Protein AF-G9L081-F1 (afdb_monomer)

Secondary structure (DSSP, 8-state):
-HHHHHHHHHHHHHHHHHH--S------HHHHHHHHHHHHHHHHHHHHHHHHHHS-----------------------------------HHHHHHHHHHHTTS------HHHHHHHHHHHHHHHHHHHHTTS-TT-HHHHHHHHHHHHHHHHHHHHHHHHHHHHHHHHHHHHHHHHHHHHHHHHTTSSS--HHHHHHHHHHHHHHHHHHH--HHHHHHHHHHH-TT-HHHHHHHHHHHHHHT--S-----PPPPPP--

Foldseek 3Di:
DLVVLLVVLVVVVVVVVVPDPPDDPDDDPVNVVSVVSNVVSVVVVVVVVVVVVVPPDDDDDDDDDDDDDDDDDDDDDDDPDDDDDDPDDPPVVVVVVVVVVVVPDPPPDQLQVVLVVVLVVLVVVLVVVVVVDDPVPVVVNVVSVVVSVVSSVVSNVVRVVVNVVVVVVLVVLLVVLLVVLCVVQVPDPDCDPVSVVVSVVSSVVVSVCVVDCVVVVLVVVCVVPVPDPVSVVVVVVVVVVVVDDDDDPDDDDDDDDDD

Solvent-accessible surface area (backbone atoms only — not comparable to full-atom values): 16042 Å² total; per-residue (Å²): 106,48,69,56,53,41,51,52,52,52,50,54,54,50,54,53,58,75,70,55,77,91,85,70,99,62,82,52,75,63,58,59,52,49,52,53,49,39,51,53,30,48,55,51,47,51,54,51,50,57,54,60,69,67,71,78,80,81,85,89,90,91,84,84,87,90,88,87,89,84,86,82,92,78,92,74,81,89,80,79,88,77,97,69,84,79,91,70,78,58,71,75,55,55,52,50,50,54,54,56,63,69,65,74,62,91,66,83,65,53,53,54,55,50,34,50,54,51,39,51,52,49,50,53,54,46,51,62,49,56,76,72,53,62,87,85,47,53,70,59,54,53,52,52,52,54,52,49,53,52,52,45,49,51,40,47,54,54,17,48,54,51,44,52,53,50,48,52,53,52,51,56,48,50,51,52,40,42,50,55,31,44,70,72,67,65,84,56,98,69,84,49,71,68,58,51,51,51,34,54,52,51,24,49,49,56,52,48,60,71,79,36,61,63,65,58,55,50,54,53,51,41,72,76,45,80,82,47,64,68,59,52,53,52,50,52,51,51,53,56,59,68,70,53,73,80,76,80,81,80,81,79,77,83,82,81,85,79,136

Nearest PDB structures (foldseek):
  3q7l-assembly1_B  TM=2.566E-01  e=6.641E+00  Homo sapiens

Radius of gyration: 32.95 Å; Cα contacts (8 Å, |Δi|>4): 65; chains: 1; bounding box: 64×63×93 Å

InterPro domains:
  IPR045046 Vacuolar protein sorting-associated protein 9-like [PTHR23101] (70-225)

Sequence (259 aa):
EYLRSIHYISQVLLEEAETTPEGGDTLAPDTSKMLKLAEQCLERAQSTAAQLGKTHLKPAVPVAAPGTSSTSRHRRVYSDEGGKLSPFLPPEIFQKLQVVESQGSKKELTPLEEASLQNQKLKAAYEARMARLDPSQAVQKTSLTLSLQRQMLENLVIAKAREETLHRKMEERRLRLQEAANRRFCSQVALTPEEREQRALYAAILEYEQDHDWPKHWKARLKKSPGDLSLVTSLVSHLLHLAAPEEAPVCGVPDAVPP

pLDDT: mean 75.53, std 21.31, range [30.78, 98.12]

Structure (mmCIF, N/CA/C/O backbone):
data_AF-G9L081-F1
#
_entry.id   AF-G9L081-F1
#
loop_
_atom_site.group_PDB
_atom_site.id
_atom_site.type_symbol
_atom_site.label_atom_id
_atom_site.label_alt_id
_atom_site.label_comp_id
_atom_site.label_asym_id
_atom_site.label_entity_id
_atom_site.label_seq_id
_atom_site.pdbx_PDB_ins_code
_atom_site.Cartn_x
_atom_site.Cartn_y
_atom_site.Cartn_z
_atom_site.occupancy
_atom_site.B_iso_or_equiv
_atom_site.auth_seq_id
_atom_site.auth_comp_id
_atom_site.auth_asym_id
_atom_site.auth_atom_id
_atom_site.pdbx_PDB_model_num
ATOM 1 N N . GLU A 1 1 ? -19.900 -27.326 4.594 1.00 81.75 1 GLU A N 1
ATOM 2 C CA . GLU A 1 1 ? -20.233 -26.970 5.992 1.00 81.75 1 GLU A CA 1
ATOM 3 C C . GLU A 1 1 ? -20.749 -28.147 6.824 1.00 81.75 1 GLU A C 1
ATOM 5 O O . GLU A 1 1 ? -19.942 -28.678 7.569 1.00 81.75 1 GLU A O 1
ATOM 10 N N . TYR A 1 2 ? -21.980 -28.663 6.668 1.00 88.69 2 TYR A N 1
ATOM 11 C CA . TYR A 1 2 ? -22.499 -29.732 7.561 1.00 88.69 2 TYR A CA 1
ATOM 12 C C . TYR A 1 2 ? -21.638 -31.008 7.639 1.00 88.69 2 TYR A C 1
ATOM 14 O O . TYR A 1 2 ? -21.426 -31.541 8.724 1.00 88.69 2 TYR A O 1
ATOM 22 N N . LEU A 1 3 ? -21.076 -31.467 6.514 1.00 89.06 3 LEU A N 1
ATOM 23 C CA . LEU A 1 3 ? -20.165 -32.622 6.499 1.00 89.06 3 LEU A CA 1
ATOM 24 C C . LEU A 1 3 ? -18.827 -32.343 7.208 1.00 89.06 3 LEU A C 1
ATOM 26 O O . LEU A 1 3 ? -18.253 -33.250 7.800 1.00 89.06 3 LEU A O 1
ATOM 30 N N . ARG A 1 4 ? -18.350 -31.089 7.194 1.00 89.62 4 ARG A N 1
ATOM 31 C CA . ARG A 1 4 ? -17.144 -30.683 7.937 1.00 89.62 4 ARG A CA 1
ATOM 32 C C . ARG A 1 4 ? -17.409 -30.687 9.442 1.00 89.62 4 ARG A C 1
ATOM 34 O O . ARG A 1 4 ? -16.564 -31.151 10.195 1.00 89.62 4 ARG A O 1
ATOM 41 N N . SER A 1 5 ? -18.594 -30.242 9.868 1.00 88.38 5 SER A N 1
ATOM 42 C CA . SER A 1 5 ? -19.020 -30.325 11.271 1.00 88.38 5 SER A CA 1
ATOM 43 C C . SER A 1 5 ? -19.107 -31.775 11.754 1.00 88.38 5 SER A C 1
ATOM 45 O O . SER A 1 5 ? -18.616 -32.076 12.835 1.00 88.38 5 SER A O 1
ATOM 47 N N . ILE A 1 6 ? -19.649 -32.689 10.939 1.00 90.81 6 ILE A N 1
ATOM 48 C CA . ILE A 1 6 ? -19.688 -34.128 11.256 1.00 90.81 6 ILE A CA 1
ATOM 49 C C . ILE A 1 6 ? -18.272 -34.710 11.382 1.00 90.81 6 ILE A C 1
ATOM 51 O O . ILE A 1 6 ? -18.002 -35.447 12.327 1.00 90.81 6 ILE A O 1
ATOM 55 N N . HIS A 1 7 ? -17.361 -34.358 10.470 1.00 90.69 7 HIS A N 1
ATOM 56 C CA . HIS A 1 7 ? -15.961 -34.791 10.531 1.00 90.69 7 HIS A CA 1
ATOM 57 C C . HIS A 1 7 ? -15.269 -34.322 11.819 1.00 90.69 7 HIS A C 1
ATOM 59 O O . HIS A 1 7 ? -14.656 -35.126 12.511 1.00 90.69 7 HIS A O 1
ATOM 65 N N . TYR A 1 8 ? -15.425 -33.043 12.175 1.00 91.44 8 TYR A N 1
ATOM 66 C CA . TYR A 1 8 ? -14.868 -32.485 13.408 1.00 91.44 8 TYR A CA 1
ATOM 67 C C . TYR A 1 8 ? -15.412 -33.186 14.661 1.00 91.44 8 TYR A C 1
ATOM 69 O O . TYR A 1 8 ? -14.639 -33.611 15.510 1.00 91.44 8 TYR A O 1
ATOM 77 N N . ILE A 1 9 ? -16.732 -33.375 14.751 1.00 89.75 9 ILE A N 1
ATOM 78 C CA . ILE A 1 9 ? -17.358 -34.079 15.881 1.00 89.75 9 ILE A CA 1
ATOM 79 C C . ILE A 1 9 ? -16.835 -35.511 15.989 1.00 89.75 9 ILE A C 1
ATOM 81 O O . ILE A 1 9 ? -16.541 -35.971 17.085 1.00 89.75 9 ILE A O 1
ATOM 85 N N . SER A 1 10 ? -16.689 -36.203 14.857 1.00 89.31 10 SER A N 1
ATOM 86 C CA . SER A 1 10 ? -16.172 -37.575 14.832 1.00 89.31 10 SER A CA 1
ATOM 87 C C . SER A 1 10 ? -14.737 -37.642 15.354 1.00 89.31 10 SER A C 1
ATOM 89 O O . SER A 1 10 ? -14.412 -38.550 16.109 1.00 89.31 10 SER A O 1
ATOM 91 N N . GLN A 1 11 ? -13.899 -36.668 14.993 1.00 89.50 11 GLN A N 1
ATOM 92 C CA . GLN A 1 11 ? -12.521 -36.584 15.465 1.00 89.50 11 GLN A CA 1
ATOM 93 C C . GLN A 1 11 ? -12.451 -36.344 16.979 1.00 89.50 11 GLN A C 1
ATOM 95 O O . GLN A 1 11 ? -11.750 -37.070 17.673 1.00 89.50 11 GLN A O 1
ATOM 100 N N . VAL A 1 12 ? -13.235 -35.398 17.502 1.00 87.56 12 VAL A N 1
ATOM 101 C CA . VAL A 1 12 ? -13.269 -35.111 18.946 1.00 87.56 12 VAL A CA 1
ATOM 102 C C . VAL A 1 12 ? -13.770 -36.323 19.744 1.00 87.56 12 VAL A C 1
ATOM 104 O O . VAL A 1 12 ? -13.203 -36.646 20.780 1.00 87.56 12 VAL A O 1
ATOM 107 N N . LEU A 1 13 ? -14.779 -37.049 19.246 1.00 85.19 13 LEU A N 1
ATOM 108 C CA . LEU A 1 13 ? -15.268 -38.270 19.906 1.00 85.19 13 LEU A CA 1
ATOM 109 C C . LEU A 1 13 ? -14.246 -39.417 19.881 1.00 85.19 13 LEU A C 1
ATOM 111 O O . LEU A 1 13 ? -14.216 -40.222 20.809 1.00 85.19 13 LEU A O 1
ATOM 115 N N . LEU A 1 14 ? -13.425 -39.514 18.831 1.00 83.81 14 LEU A N 1
ATOM 116 C CA . LEU A 1 14 ? -12.337 -40.495 18.756 1.00 83.81 14 LEU A CA 1
ATOM 117 C C . LEU A 1 14 ? -11.227 -40.164 19.763 1.00 83.81 14 LEU A C 1
ATOM 119 O O . LEU A 1 14 ? -10.769 -41.053 20.472 1.00 83.81 14 LEU A O 1
ATOM 123 N N . GLU A 1 15 ? -10.862 -38.887 19.882 1.00 83.81 15 GLU A N 1
ATOM 124 C CA . GLU A 1 15 ? -9.889 -38.405 20.872 1.00 83.81 15 GLU A CA 1
ATOM 125 C C . GLU A 1 15 ? -10.392 -38.625 22.317 1.00 83.81 15 GLU A C 1
ATOM 127 O O . GLU A 1 15 ? -9.632 -39.049 23.189 1.00 83.81 15 GLU A O 1
ATOM 132 N N . GLU A 1 16 ? -11.689 -38.425 22.582 1.00 77.62 16 GLU A N 1
ATOM 133 C CA . GLU A 1 16 ? -12.312 -38.750 23.878 1.00 77.62 16 GLU A CA 1
ATOM 134 C C . GLU A 1 16 ? -12.313 -40.262 24.171 1.00 77.62 16 GLU A C 1
ATOM 136 O O . GLU A 1 16 ? -12.093 -40.677 25.311 1.00 77.62 16 GLU A O 1
ATOM 141 N N . ALA A 1 17 ? -12.509 -41.109 23.157 1.00 73.19 17 ALA A N 1
ATOM 142 C CA . ALA A 1 17 ? -12.468 -42.562 23.318 1.00 73.19 17 ALA A CA 1
ATOM 143 C C . ALA A 1 17 ? -11.052 -43.087 23.619 1.00 73.19 17 ALA A C 1
ATOM 145 O O . ALA A 1 17 ? -10.900 -44.004 24.422 1.00 73.19 17 ALA A O 1
ATOM 146 N N . GLU A 1 18 ? -10.014 -42.497 23.020 1.00 75.62 18 GLU A N 1
ATOM 147 C CA . GLU A 1 18 ? -8.610 -42.869 23.266 1.00 75.62 18 GLU A CA 1
ATOM 148 C C . GLU A 1 18 ? -8.094 -42.400 24.635 1.00 75.62 18 GLU A C 1
ATOM 150 O O . GLU A 1 18 ? -7.194 -43.012 25.213 1.00 75.62 18 GLU A O 1
ATOM 155 N N . THR A 1 19 ? -8.669 -41.323 25.175 1.00 67.81 19 THR A N 1
ATOM 156 C CA . THR A 1 19 ? -8.249 -40.711 26.446 1.00 67.81 19 THR A CA 1
ATOM 157 C C . THR A 1 19 ? -9.013 -41.222 27.668 1.00 67.81 19 THR A C 1
ATOM 159 O O . THR A 1 19 ? -8.660 -40.860 28.792 1.00 67.81 19 THR A O 1
ATOM 162 N N . THR A 1 20 ? -10.013 -42.093 27.484 1.00 62.34 20 THR A N 1
ATOM 163 C CA . THR A 1 20 ? -10.806 -42.661 28.583 1.00 62.34 20 THR A CA 1
ATOM 164 C C . THR A 1 20 ? -10.289 -44.058 28.969 1.00 62.34 20 THR A C 1
ATOM 166 O O . THR A 1 20 ? -10.598 -45.033 28.284 1.00 62.34 20 THR A O 1
ATOM 169 N N . PRO A 1 21 ? -9.513 -44.211 30.062 1.00 52.88 21 PRO A N 1
ATOM 170 C CA . PRO A 1 21 ? -9.114 -45.524 30.558 1.00 52.88 21 PRO A CA 1
ATOM 171 C C . PRO A 1 21 ? -10.315 -46.273 31.159 1.00 52.88 21 PRO A C 1
ATOM 173 O O . PRO A 1 21 ? -11.039 -45.735 31.994 1.00 52.88 21 PRO A O 1
ATOM 176 N N . GLU A 1 22 ? -10.493 -47.516 30.704 1.00 52.53 22 GLU A N 1
ATOM 177 C CA . GLU A 1 22 ? -11.348 -48.596 31.226 1.00 52.53 22 GLU A CA 1
ATOM 178 C C . GLU A 1 22 ? -11.921 -48.349 32.642 1.00 52.53 22 GLU A C 1
ATOM 180 O O . GLU A 1 22 ? -11.202 -48.462 33.637 1.00 52.53 22 GLU A O 1
ATOM 185 N N . GLY A 1 23 ? -13.232 -48.075 32.744 1.00 52.62 23 GLY A N 1
ATOM 186 C CA . GLY A 1 23 ? -13.959 -48.205 34.019 1.00 52.62 23 GLY A CA 1
ATOM 187 C C . GLY A 1 23 ? -14.932 -47.094 34.432 1.00 52.62 23 GLY A C 1
ATOM 188 O O . GLY A 1 23 ? -15.095 -46.873 35.630 1.00 52.62 23 GLY A O 1
ATOM 189 N N . GLY A 1 24 ? -15.609 -46.412 33.502 1.00 46.75 24 GLY A N 1
ATOM 190 C CA . GLY A 1 24 ? -16.657 -45.439 33.840 1.00 46.75 24 GLY A CA 1
ATOM 191 C C . GLY A 1 24 ? -17.810 -45.449 32.841 1.00 46.75 24 GLY A C 1
ATOM 192 O O . GLY A 1 24 ? -17.763 -44.748 31.838 1.00 46.75 24 GLY A O 1
ATOM 193 N N . ASP A 1 25 ? -18.855 -46.224 33.129 1.00 50.09 25 ASP A N 1
ATOM 194 C CA . ASP A 1 25 ? -20.013 -46.510 32.260 1.00 50.09 25 ASP A CA 1
ATOM 195 C C . ASP A 1 25 ? -21.020 -45.338 32.140 1.00 50.09 25 ASP A C 1
ATOM 197 O O . ASP A 1 25 ? -22.237 -45.510 32.065 1.00 50.09 25 ASP A O 1
ATOM 201 N N . THR A 1 26 ? -20.527 -44.099 32.160 1.00 53.56 26 THR A N 1
ATOM 202 C CA . THR A 1 26 ? -21.344 -42.891 32.012 1.00 53.56 26 THR A CA 1
ATOM 203 C C . THR A 1 26 ? -20.824 -42.063 30.854 1.00 53.56 26 THR A C 1
ATOM 205 O O . THR A 1 26 ? -19.862 -41.312 31.003 1.00 53.56 26 THR A O 1
ATOM 208 N N . LEU A 1 27 ? -21.502 -42.183 29.707 1.00 59.84 27 LEU A N 1
ATOM 209 C CA . LEU A 1 27 ? -21.350 -41.279 28.568 1.00 59.84 27 LEU A CA 1
ATOM 210 C C . LEU A 1 27 ? -21.406 -39.833 29.072 1.00 59.84 27 LEU A C 1
ATOM 212 O O . LEU A 1 27 ? -22.429 -39.399 29.612 1.00 59.84 27 LEU A O 1
ATOM 216 N N . ALA A 1 28 ? -20.301 -39.097 28.924 1.00 67.50 28 ALA A N 1
ATOM 217 C CA . ALA A 1 28 ? -20.218 -37.716 29.377 1.00 67.50 28 ALA A CA 1
ATOM 218 C C . ALA A 1 28 ? -21.365 -36.903 28.745 1.00 67.50 28 ALA A C 1
ATOM 220 O O . ALA A 1 28 ? -21.652 -37.076 27.558 1.00 67.50 28 ALA A O 1
ATOM 221 N N . PRO A 1 29 ? -22.042 -36.006 29.482 1.00 67.31 29 PRO A N 1
ATOM 222 C CA . PRO A 1 29 ? -23.194 -35.259 28.966 1.00 67.31 29 PRO A CA 1
ATOM 223 C C . PRO A 1 29 ? -22.877 -34.445 27.702 1.00 67.31 29 PRO A C 1
ATOM 225 O O . PRO A 1 29 ? -23.788 -34.118 26.938 1.00 67.31 29 PRO A O 1
ATOM 228 N N . ASP A 1 30 ? -21.603 -34.145 27.459 1.00 75.81 30 ASP A N 1
ATOM 229 C CA . ASP A 1 30 ? -21.136 -33.443 26.268 1.00 75.81 30 ASP A CA 1
ATOM 230 C C . ASP A 1 30 ? -21.035 -34.356 25.033 1.00 75.81 30 ASP A C 1
ATOM 232 O O . ASP A 1 30 ? -21.447 -33.928 23.952 1.00 75.81 30 ASP A O 1
ATOM 236 N N . THR A 1 31 ? -20.705 -35.647 25.192 1.00 81.38 31 THR A N 1
ATOM 237 C CA . THR A 1 31 ? -20.779 -36.648 24.103 1.00 81.38 31 THR A CA 1
ATOM 238 C C . THR A 1 31 ? -22.204 -36.762 23.555 1.00 81.38 31 THR A C 1
ATOM 240 O O . THR A 1 31 ? -22.429 -36.725 22.346 1.00 81.38 31 THR A O 1
ATOM 243 N N . SER A 1 32 ? -23.209 -36.804 24.440 1.00 83.25 32 SER A N 1
ATOM 244 C CA . SER A 1 32 ? -24.621 -36.885 24.049 1.00 83.25 32 SER A CA 1
ATOM 245 C C . SER A 1 32 ? -25.081 -35.638 23.283 1.00 83.25 32 SER A C 1
ATOM 247 O O . SER A 1 32 ? -25.842 -35.743 22.318 1.00 83.25 32 SER A O 1
ATOM 249 N N . LYS A 1 33 ? -24.605 -34.446 23.667 1.00 86.38 33 LYS A N 1
ATOM 250 C CA . LYS A 1 33 ? -24.894 -33.199 22.938 1.00 86.38 33 LYS A CA 1
ATOM 251 C C . LYS A 1 33 ? -24.222 -33.187 21.567 1.00 86.38 33 LYS A C 1
ATOM 253 O O . LYS A 1 33 ? -24.855 -32.783 20.594 1.00 86.38 33 LYS A O 1
ATOM 258 N N . MET A 1 34 ? -22.976 -33.647 21.482 1.00 87.00 34 MET A N 1
ATOM 259 C CA . MET A 1 34 ? -22.236 -33.733 20.225 1.00 87.00 34 MET A CA 1
ATOM 260 C C . MET A 1 34 ? -22.868 -34.723 19.246 1.00 87.00 34 MET A C 1
ATOM 262 O O . MET A 1 34 ? -23.029 -34.393 18.072 1.00 87.00 34 MET A O 1
ATOM 266 N N . LEU A 1 35 ? -23.314 -35.886 19.726 1.00 87.00 35 LEU A N 1
ATOM 267 C CA . LEU A 1 35 ? -24.035 -36.867 18.912 1.00 87.00 35 LEU A CA 1
ATOM 268 C C . LEU A 1 35 ? -25.359 -36.301 18.374 1.00 87.00 35 LEU A C 1
ATOM 270 O O . LEU A 1 35 ? -25.630 -36.424 17.181 1.00 87.00 35 LEU A O 1
ATOM 274 N N . LYS A 1 36 ? -26.137 -35.588 19.202 1.00 92.88 36 LYS A N 1
ATOM 275 C CA . LYS A 1 36 ? -27.355 -34.884 18.748 1.00 92.88 36 LYS A CA 1
ATOM 276 C C . LYS A 1 36 ? -27.056 -33.807 17.707 1.00 92.88 36 LYS A C 1
ATOM 278 O O . LYS A 1 36 ? -27.833 -33.593 16.778 1.00 92.88 36 LYS A O 1
ATOM 283 N N . LEU A 1 37 ? -25.933 -33.108 17.853 1.00 91.38 37 LEU A N 1
ATOM 284 C CA . LEU A 1 37 ? -25.519 -32.089 16.896 1.00 91.38 37 LEU A CA 1
ATOM 285 C C . LEU A 1 37 ? -25.073 -32.714 15.564 1.00 91.38 37 LEU A C 1
ATOM 287 O O . LEU A 1 37 ? -25.398 -32.175 14.505 1.00 91.38 37 LEU A O 1
ATOM 291 N N . ALA A 1 38 ? -24.398 -33.867 15.595 1.00 92.00 38 ALA A N 1
ATOM 292 C CA . ALA A 1 38 ? -24.065 -34.641 14.399 1.00 92.00 38 ALA A CA 1
ATOM 293 C C . ALA A 1 38 ? -25.325 -35.148 13.676 1.00 92.00 38 ALA A C 1
ATOM 295 O O . ALA A 1 38 ? -25.418 -35.012 12.455 1.00 92.00 38 ALA A O 1
ATOM 296 N N . GLU A 1 39 ? -26.318 -35.642 14.420 1.00 90.75 39 GLU A N 1
ATOM 297 C CA . GLU A 1 39 ? -27.625 -36.052 13.892 1.00 90.75 39 GLU A CA 1
ATOM 298 C C . GLU A 1 39 ? -28.331 -34.884 13.186 1.00 90.75 39 GLU A C 1
ATOM 300 O O . GLU A 1 39 ? -28.699 -34.985 12.015 1.00 90.75 39 GLU A O 1
ATOM 305 N N . GLN A 1 40 ? -28.395 -33.715 13.829 1.00 94.50 40 GLN A N 1
ATOM 306 C CA . GLN A 1 40 ? -28.979 -32.517 13.223 1.00 94.50 40 GLN A CA 1
ATOM 307 C C . GLN A 1 40 ? -28.212 -32.045 11.973 1.00 94.50 40 GLN A C 1
ATOM 309 O O . GLN A 1 40 ? -28.815 -31.585 10.997 1.00 94.50 40 GLN A O 1
ATOM 314 N N . CYS A 1 41 ? -26.878 -32.135 11.972 1.00 93.25 41 CYS A N 1
ATOM 315 C CA . CYS A 1 41 ? -26.074 -31.821 10.789 1.00 93.25 41 CYS A CA 1
ATOM 316 C C . CYS A 1 41 ? -26.380 -32.782 9.634 1.00 93.25 41 CYS A C 1
ATOM 318 O O . CYS A 1 41 ? -26.461 -32.345 8.482 1.00 93.25 41 CYS A O 1
ATOM 320 N N . LEU A 1 42 ? -26.587 -34.066 9.933 1.00 93.88 42 LEU A N 1
ATOM 321 C CA . LEU A 1 42 ? -26.919 -35.084 8.945 1.00 93.88 42 LEU A CA 1
ATOM 322 C C . LEU A 1 42 ? -28.306 -34.843 8.333 1.00 93.88 42 LEU A C 1
ATOM 324 O O . LEU A 1 42 ? -28.430 -34.845 7.108 1.00 93.88 42 LEU A O 1
ATOM 328 N N . GLU A 1 43 ? -29.324 -34.540 9.142 1.00 93.62 43 GLU A N 1
ATOM 329 C CA . GLU A 1 43 ? -30.673 -34.206 8.655 1.00 93.62 43 GLU A CA 1
ATOM 330 C C . GLU A 1 43 ? -30.668 -33.000 7.702 1.00 93.62 43 GLU A C 1
ATOM 332 O O . GLU A 1 43 ? -31.312 -33.004 6.644 1.00 93.62 43 GLU A O 1
ATOM 337 N N . ARG A 1 44 ? -29.897 -31.957 8.037 1.00 92.44 44 ARG A N 1
ATOM 338 C CA . ARG A 1 44 ? -29.760 -30.765 7.185 1.00 92.44 44 ARG A CA 1
ATOM 339 C C . ARG A 1 44 ? -28.987 -31.059 5.904 1.00 92.44 44 ARG A C 1
ATOM 341 O O . ARG A 1 44 ? -29.360 -30.554 4.841 1.00 92.44 44 ARG A O 1
ATOM 348 N N . ALA A 1 45 ? -27.949 -31.892 5.971 1.00 90.81 45 ALA A N 1
ATOM 349 C CA . ALA A 1 45 ? -27.213 -32.335 4.790 1.00 90.81 45 ALA A CA 1
ATOM 350 C C . ALA A 1 45 ? -28.117 -33.134 3.835 1.00 90.81 45 ALA A C 1
ATOM 352 O O . ALA A 1 45 ? -28.140 -32.848 2.638 1.00 90.81 45 ALA A O 1
ATOM 353 N N . GLN A 1 46 ? -28.926 -34.058 4.363 1.00 88.62 46 GLN A N 1
ATOM 354 C CA . GLN A 1 46 ? -29.897 -34.832 3.582 1.00 88.62 46 GLN A CA 1
ATOM 355 C C . GLN A 1 46 ? -30.977 -33.941 2.958 1.00 88.62 46 GLN A C 1
ATOM 357 O O . GLN A 1 46 ? -31.274 -34.067 1.770 1.00 88.62 46 GLN A O 1
ATOM 362 N N . SER A 1 47 ? -31.513 -32.985 3.721 1.00 90.50 47 SER A N 1
ATOM 363 C CA . SER A 1 47 ? -32.493 -32.012 3.219 1.00 90.50 47 SER A CA 1
ATOM 364 C C . SER A 1 47 ? -31.929 -31.175 2.067 1.00 90.50 47 SER A C 1
ATOM 366 O O . SER A 1 47 ? -32.603 -30.952 1.061 1.00 90.50 47 SER A O 1
ATOM 368 N N . THR A 1 48 ? -30.663 -30.764 2.178 1.00 87.19 48 THR A N 1
ATOM 369 C CA . THR A 1 48 ? -29.957 -30.009 1.133 1.00 87.19 48 THR A CA 1
ATOM 370 C C . THR A 1 48 ? -29.713 -30.871 -0.111 1.00 87.19 48 THR A C 1
ATOM 372 O O . THR A 1 48 ? -29.959 -30.429 -1.234 1.00 87.19 48 THR A O 1
ATOM 375 N N . ALA A 1 49 ? -29.299 -32.129 0.064 1.00 84.19 49 ALA A N 1
ATOM 376 C CA . ALA A 1 49 ? -29.105 -33.069 -1.040 1.00 84.19 49 ALA A CA 1
ATOM 377 C C . ALA A 1 49 ? -30.420 -33.376 -1.785 1.00 84.19 49 ALA A C 1
ATOM 379 O O . ALA A 1 49 ? -30.446 -33.409 -3.015 1.00 84.19 49 ALA A O 1
ATOM 380 N N . ALA A 1 50 ? -31.535 -33.515 -1.062 1.00 82.38 50 ALA A N 1
ATOM 381 C CA . ALA A 1 50 ? -32.858 -33.716 -1.653 1.00 82.38 50 ALA A CA 1
ATOM 382 C C . ALA A 1 50 ? -33.355 -32.493 -2.447 1.00 82.38 50 ALA A C 1
ATOM 384 O O . ALA A 1 50 ? -34.109 -32.651 -3.410 1.00 82.38 50 ALA A O 1
ATOM 385 N N . GLN A 1 51 ? -32.942 -31.278 -2.071 1.00 79.25 51 GLN A N 1
ATOM 386 C CA . GLN A 1 51 ? -33.211 -30.063 -2.847 1.00 79.25 51 GLN A CA 1
ATOM 387 C C . GLN A 1 51 ? -32.360 -29.999 -4.124 1.00 79.25 51 GLN A C 1
ATOM 389 O O . GLN A 1 51 ? -32.885 -29.642 -5.176 1.00 79.25 51 GLN A O 1
ATOM 394 N N . LEU A 1 52 ? -31.092 -30.420 -4.065 1.00 74.38 52 LEU A N 1
ATOM 395 C CA . LEU A 1 52 ? -30.204 -30.516 -5.233 1.00 74.38 52 LEU A CA 1
ATOM 396 C C . LEU A 1 52 ? -30.653 -31.588 -6.241 1.00 74.38 52 LEU A C 1
ATOM 398 O O . LEU A 1 52 ? -30.558 -31.379 -7.446 1.00 74.38 52 LEU A O 1
ATOM 402 N N . GLY A 1 53 ? -31.202 -32.712 -5.774 1.00 60.88 53 GLY A N 1
ATOM 403 C CA . GLY A 1 53 ? -31.723 -33.763 -6.657 1.00 60.88 53 GLY A CA 1
ATOM 404 C C . GLY A 1 53 ? -32.970 -33.354 -7.455 1.00 60.88 53 GLY A C 1
ATOM 405 O O . GLY A 1 53 ? -33.236 -33.913 -8.516 1.00 60.88 53 GLY A O 1
ATOM 406 N N . LYS A 1 54 ? -33.733 -32.361 -6.980 1.00 58.69 54 LYS A N 1
ATOM 407 C CA . LYS A 1 54 ? -34.981 -31.903 -7.621 1.00 58.69 54 LYS A CA 1
ATOM 408 C C . LYS A 1 54 ? -34.769 -30.818 -8.681 1.00 58.69 54 LYS A C 1
ATOM 410 O O . LYS A 1 54 ? -35.675 -30.569 -9.470 1.00 58.69 54 LYS A O 1
ATOM 415 N N . THR A 1 55 ? -33.600 -30.178 -8.731 1.00 53.50 55 THR A N 1
ATOM 416 C CA . THR A 1 55 ? -33.334 -29.045 -9.635 1.00 53.50 55 THR A CA 1
ATOM 417 C C . THR A 1 55 ? -32.735 -29.439 -10.991 1.00 53.50 55 THR A C 1
ATOM 419 O O . THR A 1 55 ? -32.591 -28.570 -11.847 1.00 53.50 55 THR A O 1
ATOM 422 N N . HIS A 1 56 ? -32.447 -30.723 -11.251 1.00 44.72 56 HIS A N 1
ATOM 423 C CA . HIS A 1 56 ? -31.731 -31.160 -12.464 1.00 44.72 56 HIS A CA 1
ATOM 424 C C . HIS A 1 56 ? -32.599 -31.806 -13.572 1.00 44.72 56 HIS A C 1
ATOM 426 O O . HIS A 1 56 ? -32.096 -32.564 -14.401 1.00 44.72 56 HIS A O 1
ATOM 432 N N . LEU A 1 57 ? -33.902 -31.509 -13.646 1.00 46.28 57 LEU A N 1
ATOM 433 C CA . LEU A 1 57 ? -34.763 -31.982 -14.743 1.00 46.28 57 LEU A CA 1
ATOM 434 C C . LEU A 1 57 ? -35.489 -30.827 -15.448 1.0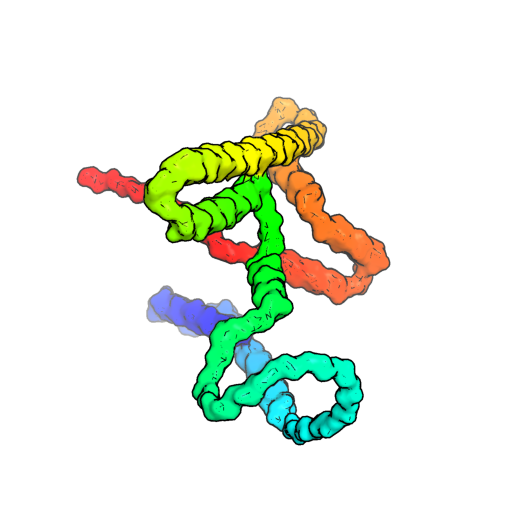0 46.28 57 LEU A C 1
ATOM 436 O O . LEU A 1 57 ? -36.677 -30.600 -15.224 1.00 46.28 57 LEU A O 1
ATOM 440 N N . LYS A 1 58 ? -34.794 -30.123 -16.356 1.00 33.06 58 LYS A N 1
ATOM 441 C CA . LYS A 1 58 ? -35.452 -29.434 -17.484 1.00 33.06 58 LYS A CA 1
ATOM 442 C C . LYS A 1 58 ? -34.513 -29.285 -18.707 1.00 33.06 58 LYS A C 1
ATOM 444 O O . LYS A 1 58 ? -33.477 -28.643 -18.555 1.00 33.06 58 LYS A O 1
ATOM 449 N N . PRO A 1 59 ? -34.826 -29.861 -19.894 1.00 38.69 59 PRO A N 1
ATOM 450 C CA . PRO A 1 59 ? -33.924 -29.878 -21.058 1.00 38.69 59 PRO A CA 1
ATOM 451 C C . PRO A 1 59 ? -34.059 -28.685 -22.032 1.00 38.69 59 PRO A C 1
ATOM 453 O O . PRO A 1 59 ? -35.079 -28.002 -22.074 1.00 38.69 59 PRO A O 1
ATOM 456 N N . ALA A 1 60 ? -32.981 -28.529 -22.814 1.00 32.66 60 ALA A N 1
ATOM 457 C CA . ALA A 1 60 ? -32.600 -27.605 -23.899 1.00 32.66 60 ALA A CA 1
ATOM 458 C C . ALA A 1 60 ? -33.627 -27.250 -25.000 1.00 32.66 60 ALA A C 1
ATOM 460 O O . ALA A 1 60 ? -34.499 -28.067 -25.248 1.00 32.66 60 ALA A O 1
ATOM 461 N N . VAL A 1 61 ? -33.403 -26.123 -25.726 1.00 33.72 61 VAL A N 1
ATOM 462 C CA . VAL A 1 61 ? -33.229 -26.007 -27.215 1.00 33.72 61 VAL A CA 1
ATOM 463 C C . VAL A 1 61 ? -32.634 -24.616 -27.604 1.00 33.72 61 VAL A C 1
ATOM 465 O O . VAL A 1 61 ? -33.136 -23.607 -27.110 1.00 33.72 61 VAL A O 1
ATOM 468 N N . PRO A 1 62 ? -31.629 -24.514 -28.512 1.00 42.78 62 PRO A N 1
ATOM 469 C CA . PRO A 1 62 ? -31.215 -23.277 -29.198 1.00 42.78 62 PRO A CA 1
ATOM 470 C C . PRO A 1 62 ? -31.746 -23.196 -30.651 1.00 42.78 62 PRO A C 1
ATOM 472 O O . PRO A 1 62 ? -31.824 -24.216 -31.334 1.00 42.78 62 PRO A O 1
ATOM 475 N N . VAL A 1 63 ? -32.064 -21.996 -31.162 1.00 33.22 63 VAL A N 1
ATOM 476 C CA . VAL A 1 63 ? -32.451 -21.773 -32.576 1.00 33.22 63 VAL A CA 1
ATOM 477 C C . VAL A 1 63 ? -31.722 -20.558 -33.170 1.00 33.22 63 VAL A C 1
ATOM 479 O O . VAL A 1 63 ? -31.454 -19.572 -32.489 1.00 33.22 63 VAL A O 1
ATOM 482 N N . ALA A 1 64 ? -31.364 -20.720 -34.444 1.00 33.66 64 ALA A N 1
ATOM 483 C CA . ALA A 1 64 ? -30.418 -19.990 -35.280 1.00 33.66 64 ALA A CA 1
ATOM 484 C C . ALA A 1 64 ? -30.816 -18.566 -35.743 1.00 33.66 64 ALA A C 1
ATOM 486 O O . ALA A 1 64 ? -31.981 -18.178 -35.719 1.00 33.66 64 ALA A O 1
ATOM 487 N N . ALA A 1 65 ? -29.797 -17.837 -36.230 1.00 35.53 65 ALA A N 1
ATOM 488 C CA . ALA A 1 65 ? -29.839 -16.561 -36.969 1.00 35.53 65 ALA A CA 1
ATOM 489 C C . ALA A 1 65 ? -30.423 -16.703 -38.401 1.00 35.53 65 ALA A C 1
ATOM 491 O O . ALA A 1 65 ? -30.582 -17.837 -38.860 1.00 35.53 65 ALA A O 1
ATOM 492 N N . PRO A 1 66 ? -30.755 -15.602 -39.123 1.00 39.22 66 PRO A N 1
ATOM 493 C CA . PRO A 1 66 ? -29.795 -14.807 -39.943 1.00 39.22 66 PRO A CA 1
ATOM 494 C C . PRO A 1 66 ? -30.121 -13.280 -39.918 1.00 39.22 66 PRO A C 1
ATOM 496 O O . PRO A 1 66 ? -31.171 -12.895 -39.429 1.00 39.22 66 PRO A O 1
ATOM 499 N N . GLY A 1 67 ? -29.356 -12.273 -40.360 1.00 30.78 67 GLY A N 1
ATOM 500 C CA . GLY A 1 67 ? -28.216 -12.107 -41.265 1.00 30.78 67 GLY A CA 1
ATOM 501 C C . GLY A 1 67 ? -28.538 -10.949 -42.237 1.00 30.78 67 GLY A C 1
ATOM 502 O O . GLY A 1 67 ? -29.450 -11.104 -43.036 1.00 30.78 67 GLY A O 1
ATOM 503 N N . THR A 1 68 ? -27.811 -9.818 -42.214 1.00 33.53 68 THR A N 1
ATOM 504 C CA . THR A 1 68 ? -27.751 -8.859 -43.347 1.00 33.53 68 THR A CA 1
ATOM 505 C C . THR A 1 68 ? -26.389 -8.167 -43.429 1.00 33.53 68 THR A C 1
ATOM 507 O O . THR A 1 68 ? -25.923 -7.547 -42.475 1.00 33.53 68 THR A O 1
ATOM 510 N N . SER A 1 69 ? -25.776 -8.277 -44.603 1.00 32.72 69 SER A N 1
ATOM 511 C CA . SER A 1 69 ? -24.502 -7.706 -45.044 1.00 32.72 69 SER A CA 1
ATOM 512 C C . SER A 1 69 ? -24.586 -6.221 -45.417 1.00 32.72 69 SER A C 1
ATOM 514 O O . SER A 1 69 ? -25.572 -5.802 -46.019 1.00 32.72 69 SER A O 1
ATOM 516 N N . SER A 1 70 ? -23.494 -5.472 -45.231 1.00 33.12 70 SER A N 1
ATOM 517 C CA . SER A 1 70 ? -23.194 -4.285 -46.042 1.00 33.12 70 SER A CA 1
ATOM 518 C C . SER A 1 70 ? -21.696 -4.189 -46.343 1.00 33.12 70 SER A C 1
ATOM 520 O O . SER A 1 70 ? -20.843 -4.662 -45.600 1.00 33.12 70 SER A O 1
ATOM 522 N N . THR A 1 71 ? -21.427 -3.650 -47.520 1.00 37.75 71 THR A N 1
ATOM 523 C CA . THR A 1 71 ? -20.280 -3.830 -48.403 1.00 37.75 71 THR A CA 1
ATOM 524 C C . THR A 1 71 ? -19.040 -3.024 -48.020 1.00 37.75 71 THR A C 1
ATOM 526 O O . THR A 1 71 ? -19.145 -1.832 -47.753 1.00 37.75 71 THR A O 1
ATOM 529 N N . SER A 1 72 ? -17.848 -3.597 -48.205 1.00 36.31 72 SER A N 1
ATOM 530 C CA . SER A 1 72 ? -16.692 -2.829 -48.689 1.00 36.31 72 SER A CA 1
ATOM 531 C C . SER A 1 72 ? -15.706 -3.758 -49.394 1.00 36.31 72 SER A C 1
ATOM 533 O O . SER A 1 72 ? -15.095 -4.635 -48.786 1.00 36.31 72 SER A O 1
ATOM 535 N N . ARG A 1 73 ? -15.603 -3.600 -50.718 1.00 36.09 73 ARG A N 1
ATOM 536 C CA . ARG A 1 73 ? -14.665 -4.331 -51.574 1.00 36.09 73 ARG A CA 1
ATOM 537 C C . ARG A 1 73 ? -13.287 -3.694 -51.443 1.00 36.09 73 ARG A C 1
ATOM 539 O O . ARG A 1 73 ? -13.114 -2.567 -51.888 1.00 36.09 73 ARG A O 1
ATOM 546 N N . HIS A 1 74 ? -12.302 -4.445 -50.962 1.00 36.69 74 HIS A N 1
ATOM 547 C CA . HIS A 1 74 ? -10.914 -4.293 -51.394 1.00 36.69 74 HIS A CA 1
ATOM 548 C C . HIS A 1 74 ? -10.340 -5.670 -51.731 1.00 36.69 74 HIS A C 1
ATOM 550 O O . HIS A 1 74 ? -10.334 -6.604 -50.937 1.00 36.69 74 HIS A O 1
ATOM 556 N N . ARG A 1 75 ? -9.922 -5.763 -52.988 1.00 43.47 75 ARG A N 1
ATOM 557 C CA . ARG A 1 75 ? -9.407 -6.916 -53.716 1.00 43.47 75 ARG A CA 1
ATOM 558 C C . ARG A 1 75 ? -8.054 -7.346 -53.136 1.00 43.47 75 ARG A C 1
ATOM 560 O O . ARG A 1 75 ? -7.076 -6.626 -53.307 1.00 43.47 75 ARG A O 1
ATOM 567 N N . ARG A 1 76 ? -7.967 -8.540 -52.543 1.00 41.97 76 ARG A N 1
ATOM 568 C CA . ARG A 1 76 ? -6.724 -9.325 -52.528 1.00 41.97 76 ARG A CA 1
ATOM 569 C C . ARG A 1 76 ? -7.024 -10.806 -52.761 1.00 41.97 76 ARG A C 1
ATOM 571 O O . ARG A 1 76 ? -7.778 -11.423 -52.026 1.00 41.97 76 ARG A O 1
ATOM 578 N N . VAL A 1 77 ? -6.466 -11.248 -53.883 1.00 37.91 77 VAL A N 1
ATOM 579 C CA . VAL A 1 77 ? -6.106 -12.582 -54.375 1.00 37.91 77 VAL A CA 1
ATOM 580 C C . VAL A 1 77 ? -6.459 -13.771 -53.471 1.00 37.91 77 VAL A C 1
ATOM 582 O O . VAL A 1 77 ? -6.022 -13.847 -52.327 1.00 37.91 77 VAL A O 1
ATOM 585 N N . TYR A 1 78 ? -7.197 -14.717 -54.058 1.00 34.22 78 TYR A N 1
ATOM 586 C CA . TYR A 1 78 ? -7.380 -16.081 -53.571 1.00 34.22 78 TYR A CA 1
ATOM 587 C C . TYR A 1 78 ? -6.024 -16.789 -53.440 1.00 34.22 78 TYR A C 1
ATOM 589 O O . TYR A 1 78 ? -5.317 -16.956 -54.433 1.00 34.22 78 TYR A O 1
ATOM 597 N N . SER A 1 79 ? -5.714 -17.261 -52.236 1.00 53.22 79 SER A N 1
ATOM 598 C CA . SER A 1 79 ? -4.984 -18.514 -52.055 1.00 53.22 79 SER A CA 1
ATOM 599 C C . SER A 1 79 ? -5.957 -19.481 -51.398 1.00 53.22 79 SER A C 1
ATOM 601 O O . SER A 1 79 ? -6.255 -19.375 -50.211 1.00 53.22 79 SER A O 1
ATOM 603 N N . ASP A 1 80 ? -6.525 -20.329 -52.246 1.00 52.03 80 ASP A N 1
ATOM 604 C CA . ASP A 1 80 ? -7.126 -21.601 -51.872 1.00 52.03 80 ASP A CA 1
ATOM 605 C C . ASP A 1 80 ? -5.998 -22.580 -51.499 1.00 52.03 80 ASP A C 1
ATOM 607 O O . ASP A 1 80 ? -4.867 -22.397 -51.954 1.00 52.03 80 ASP A O 1
ATOM 611 N N . GLU A 1 81 ? -6.326 -23.601 -50.707 1.00 47.66 81 GLU A N 1
ATOM 612 C CA . GLU A 1 81 ? -5.453 -24.661 -50.171 1.00 47.66 81 GLU A CA 1
ATOM 613 C C . GLU A 1 81 ? -4.671 -24.315 -48.882 1.00 47.66 81 GLU A C 1
ATOM 615 O O . GLU A 1 81 ? -3.590 -23.725 -48.893 1.00 47.66 81 GLU A O 1
ATOM 620 N N . GLY A 1 82 ? -5.171 -24.808 -47.741 1.00 37.56 82 GLY A N 1
ATOM 621 C CA . GLY A 1 82 ? -4.317 -25.123 -46.589 1.00 37.56 82 GLY A CA 1
ATOM 622 C C . GLY A 1 82 ? -4.857 -24.693 -45.231 1.00 37.56 82 GLY A C 1
ATOM 623 O O . GLY A 1 82 ? -4.454 -23.668 -44.684 1.00 37.56 82 GLY A O 1
ATOM 624 N N . GLY A 1 83 ? -5.702 -25.529 -44.622 1.00 46.44 83 GLY A N 1
ATOM 625 C CA . GLY A 1 83 ? -6.037 -25.421 -43.205 1.00 46.44 83 GLY A CA 1
ATOM 626 C C . GLY A 1 83 ? -4.779 -25.416 -42.331 1.00 46.44 83 GLY A C 1
ATOM 627 O O . GLY A 1 83 ? -4.095 -26.429 -42.210 1.00 46.44 83 GLY A O 1
ATOM 628 N N . LYS A 1 84 ? -4.484 -24.268 -41.718 1.00 39.81 84 LYS A N 1
ATOM 629 C CA . LYS A 1 84 ? -3.598 -24.103 -40.561 1.00 39.81 84 LYS A CA 1
ATOM 630 C C . LYS A 1 84 ? -3.995 -22.816 -39.847 1.00 39.81 84 LYS A C 1
ATOM 632 O O . LYS A 1 84 ? -4.063 -21.746 -40.440 1.00 39.81 84 LYS A O 1
ATOM 637 N N . LEU A 1 85 ? -4.309 -22.981 -38.570 1.00 40.88 85 LEU A N 1
ATOM 638 C CA . LEU A 1 85 ? -4.702 -21.961 -37.608 1.00 40.88 85 LEU A CA 1
ATOM 639 C C . LEU A 1 85 ? -3.800 -20.724 -37.734 1.00 40.88 85 LEU A C 1
ATOM 641 O O . LEU A 1 85 ? -2.590 -20.816 -37.531 1.00 40.88 85 LEU A O 1
ATOM 645 N N . SER A 1 86 ? -4.381 -19.569 -38.059 1.00 44.34 86 SER A N 1
ATOM 646 C CA . SER A 1 86 ? -3.691 -18.286 -37.937 1.00 44.34 86 SER A CA 1
ATOM 647 C C . SER A 1 86 ? -3.245 -18.106 -36.471 1.00 44.34 86 SER A C 1
ATOM 649 O O . SER A 1 86 ? -4.117 -18.086 -35.600 1.00 44.34 86 SER A O 1
ATOM 651 N N . PRO A 1 87 ? -1.941 -17.964 -36.156 1.00 60.50 87 PRO A N 1
ATOM 652 C CA . PRO A 1 87 ? -1.456 -17.942 -34.768 1.00 60.50 87 PRO A CA 1
ATOM 653 C C . PRO A 1 87 ? -1.738 -16.636 -34.017 1.00 60.50 87 PRO A C 1
ATOM 655 O O . PRO A 1 87 ? -1.475 -16.544 -32.821 1.00 60.50 87 PRO A O 1
ATOM 658 N N . PHE A 1 88 ? -2.203 -15.599 -34.714 1.00 51.06 88 PHE A N 1
ATOM 659 C CA . PHE A 1 88 ? -2.302 -14.256 -34.161 1.00 51.06 88 PHE A CA 1
ATOM 660 C C . PHE A 1 88 ? -3.753 -13.822 -34.013 1.00 51.06 88 PHE A C 1
ATOM 662 O O . PHE A 1 88 ? -4.494 -13.707 -34.988 1.00 51.06 88 PHE A O 1
ATOM 669 N N . LEU A 1 89 ? -4.129 -13.566 -32.761 1.00 57.75 89 LEU A N 1
ATOM 670 C CA . LEU A 1 89 ? -5.395 -12.945 -32.407 1.00 57.75 89 LEU A CA 1
ATOM 671 C C . LEU A 1 89 ? -5.394 -11.466 -32.861 1.00 57.75 89 LEU A C 1
ATOM 673 O O . LEU A 1 89 ? -4.351 -10.815 -32.852 1.00 57.75 89 LEU A O 1
ATOM 677 N N . PRO A 1 90 ? -6.538 -10.898 -33.263 1.00 70.50 90 PRO A N 1
ATOM 678 C CA . PRO A 1 90 ? -6.653 -9.469 -33.540 1.00 70.50 90 PRO A CA 1
ATOM 679 C C . PRO A 1 90 ? -6.246 -8.604 -32.324 1.00 70.50 90 PRO A C 1
ATOM 681 O O . PRO A 1 90 ? -6.503 -9.012 -31.182 1.00 70.50 90 PRO A O 1
ATOM 684 N N . PRO A 1 91 ? -5.636 -7.416 -32.525 1.00 63.97 91 PRO A N 1
ATOM 685 C CA . PRO A 1 91 ? -5.212 -6.506 -31.449 1.00 63.97 91 PRO A CA 1
ATOM 686 C C . PRO A 1 91 ? -6.307 -6.203 -30.418 1.00 63.97 91 PRO A C 1
ATOM 688 O O . PRO A 1 91 ? -6.033 -6.030 -29.231 1.00 63.97 91 PRO A O 1
ATOM 691 N N . GLU A 1 92 ? -7.562 -6.207 -30.859 1.00 74.56 92 GLU A N 1
ATOM 692 C CA . GLU A 1 92 ? -8.747 -5.960 -30.046 1.00 74.56 92 GLU A CA 1
ATOM 693 C C . GLU A 1 92 ? -8.972 -7.056 -28.992 1.00 74.56 92 GLU A C 1
ATOM 695 O O . GLU A 1 92 ? -9.535 -6.788 -27.932 1.00 74.56 92 GLU A O 1
ATOM 700 N N . ILE A 1 93 ? -8.532 -8.290 -29.258 1.00 68.31 93 ILE A N 1
ATOM 701 C CA . ILE A 1 93 ? -8.628 -9.416 -28.318 1.00 68.31 93 ILE A CA 1
ATOM 702 C C . ILE A 1 93 ? -7.455 -9.381 -27.333 1.00 68.31 93 ILE A C 1
ATOM 704 O O . ILE A 1 93 ? -7.661 -9.581 -26.139 1.00 68.31 93 ILE A O 1
ATOM 708 N N . PHE A 1 94 ? -6.249 -9.036 -27.794 1.00 64.00 94 PHE A N 1
ATOM 709 C CA . PHE A 1 94 ? -5.082 -8.849 -26.922 1.00 64.00 94 PHE A CA 1
ATOM 710 C C . PHE A 1 94 ? -5.294 -7.743 -25.891 1.00 64.00 94 PHE A C 1
ATOM 712 O O . PHE A 1 94 ? -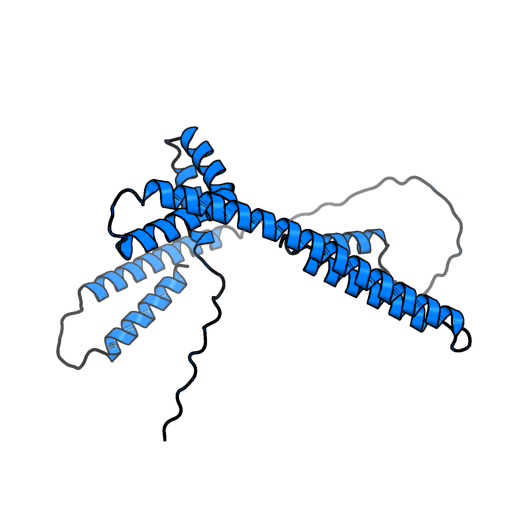4.975 -7.921 -24.717 1.00 64.00 94 PHE A O 1
ATOM 719 N N . GLN A 1 95 ? -5.883 -6.623 -26.310 1.00 66.38 95 GLN A N 1
ATOM 720 C CA . GLN A 1 95 ? -6.201 -5.531 -25.400 1.00 66.38 95 GLN A CA 1
ATOM 721 C C . GLN A 1 95 ? -7.234 -5.965 -24.355 1.00 66.38 95 GLN A C 1
ATOM 723 O O . GLN A 1 95 ? -7.078 -5.653 -23.180 1.00 66.38 95 GLN A O 1
ATOM 728 N N . LYS A 1 96 ? -8.246 -6.751 -24.750 1.00 61.50 96 LYS A N 1
ATOM 729 C CA . LYS A 1 96 ? -9.228 -7.312 -23.811 1.00 61.50 96 LYS A CA 1
ATOM 730 C C . LYS A 1 96 ? -8.595 -8.294 -22.829 1.00 61.50 96 LYS A C 1
ATOM 732 O O . LYS A 1 96 ? -8.944 -8.252 -21.659 1.00 61.50 96 LYS A O 1
ATOM 737 N N . LEU A 1 97 ? -7.644 -9.120 -23.262 1.00 60.62 97 LEU A N 1
ATOM 738 C CA . LEU A 1 97 ? -6.931 -10.048 -22.380 1.00 60.62 97 LEU A CA 1
ATOM 739 C C . LEU A 1 97 ? -6.002 -9.313 -21.396 1.00 60.62 97 LEU A C 1
ATOM 741 O O . LEU A 1 97 ? -6.027 -9.628 -20.213 1.00 60.62 97 LEU A O 1
ATOM 745 N N . GLN A 1 98 ? -5.291 -8.262 -21.827 1.00 58.81 98 GLN A N 1
ATOM 746 C CA . GLN A 1 98 ? -4.521 -7.387 -20.922 1.00 58.81 98 GLN A CA 1
ATOM 747 C C . GLN A 1 98 ? -5.410 -6.620 -19.934 1.00 58.81 98 GLN A C 1
ATOM 749 O O . GLN A 1 98 ? -5.039 -6.420 -18.776 1.00 58.81 98 GLN A O 1
ATOM 754 N N . VAL A 1 99 ? -6.596 -6.187 -20.373 1.00 55.06 99 VAL A N 1
ATOM 755 C CA . VAL A 1 99 ? -7.589 -5.548 -19.498 1.00 55.06 99 VAL A CA 1
ATOM 756 C C . VAL A 1 99 ? -8.166 -6.561 -18.501 1.00 55.06 99 VAL A C 1
ATOM 758 O O . VAL A 1 99 ? -8.406 -6.210 -17.352 1.00 55.06 99 VAL A O 1
ATOM 761 N N . VAL A 1 100 ? -8.336 -7.825 -18.897 1.00 48.91 100 VAL A N 1
ATOM 762 C CA . VAL A 1 100 ? -8.790 -8.911 -18.013 1.00 48.91 100 VAL A CA 1
ATOM 763 C C . VAL A 1 100 ? -7.717 -9.288 -16.985 1.00 48.91 100 VAL A C 1
ATOM 765 O O . VAL A 1 100 ? -8.046 -9.498 -15.822 1.00 48.91 100 VAL A O 1
ATOM 768 N N . GLU A 1 101 ? -6.439 -9.283 -17.361 1.00 48.25 101 GLU A N 1
ATOM 769 C CA . GLU A 1 101 ? -5.319 -9.551 -16.446 1.00 48.25 101 GLU A CA 1
ATOM 770 C C . GLU A 1 101 ? -5.083 -8.395 -15.448 1.00 48.25 101 GLU A C 1
ATOM 772 O O . GLU A 1 101 ? -4.674 -8.618 -14.313 1.00 48.25 101 GLU A O 1
ATOM 777 N N . SER A 1 102 ? -5.459 -7.160 -15.807 1.00 52.03 102 SER A N 1
ATOM 778 C CA . SER A 1 102 ? -5.422 -5.991 -14.906 1.00 52.03 102 SER A CA 1
ATOM 779 C C . SER A 1 102 ? -6.652 -5.840 -13.993 1.00 52.03 102 SER A C 1
ATOM 781 O O . SER A 1 102 ? -6.680 -4.951 -13.144 1.00 52.03 102 SER A O 1
ATOM 783 N N . GLN A 1 103 ? -7.654 -6.721 -14.099 1.00 43.66 103 GLN A N 1
ATOM 784 C CA . GLN A 1 103 ? -8.765 -6.811 -13.133 1.00 43.66 103 GLN A CA 1
ATOM 785 C C . GLN A 1 103 ? -8.446 -7.725 -11.932 1.00 43.66 103 GLN A C 1
ATOM 787 O O . GLN A 1 103 ? -9.215 -7.775 -10.972 1.00 43.66 103 GLN A O 1
ATOM 792 N N . GLY A 1 104 ? -7.316 -8.438 -11.962 1.00 42.28 104 GLY A N 1
ATOM 793 C CA . GLY A 1 104 ? -6.972 -9.525 -11.043 1.00 42.28 104 GLY A CA 1
ATOM 794 C C . GLY A 1 104 ? -6.248 -9.136 -9.752 1.00 42.28 104 GLY A C 1
ATOM 795 O O . GLY A 1 104 ? -5.421 -9.911 -9.310 1.00 42.28 104 GLY A O 1
ATOM 796 N N . SER A 1 105 ? -6.503 -7.963 -9.169 1.00 40.81 105 SER A N 1
ATOM 797 C CA . SER A 1 105 ? -6.382 -7.666 -7.726 1.00 40.81 105 SER A CA 1
ATOM 798 C C . SER A 1 105 ? -6.374 -6.153 -7.552 1.00 40.81 105 SER A C 1
ATOM 800 O O . SER A 1 105 ? -5.389 -5.495 -7.875 1.00 40.81 105 SER A O 1
ATOM 802 N N . LYS A 1 106 ? -7.441 -5.587 -6.987 1.00 46.97 106 LYS A N 1
ATOM 803 C CA . LYS A 1 106 ? -7.458 -4.202 -6.482 1.00 46.97 106 LYS A CA 1
ATOM 804 C C . LYS A 1 106 ? -6.612 -4.073 -5.206 1.00 46.97 106 LYS A C 1
ATOM 806 O O . LYS A 1 106 ? -7.065 -3.511 -4.217 1.00 46.97 106 LYS A O 1
ATOM 811 N N . LYS A 1 107 ? -5.417 -4.661 -5.194 1.00 56.19 107 LYS A N 1
ATOM 812 C CA . LYS A 1 107 ? -4.396 -4.289 -4.226 1.00 56.19 107 LYS A CA 1
ATOM 813 C C . LYS A 1 107 ? -3.928 -2.924 -4.699 1.00 56.19 107 LYS A C 1
ATOM 815 O O . LYS A 1 107 ? -3.330 -2.824 -5.766 1.00 56.19 107 LYS A O 1
ATOM 820 N N . GLU A 1 108 ? -4.335 -1.883 -3.984 1.00 72.31 108 GLU A N 1
ATOM 821 C CA . GLU A 1 108 ? -3.751 -0.557 -4.151 1.00 72.31 108 GLU A CA 1
ATOM 822 C C .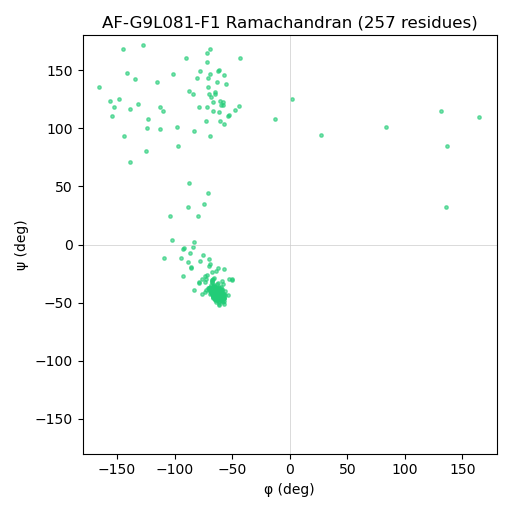 GLU A 1 108 ? -2.253 -0.724 -3.908 1.00 72.31 108 GLU A C 1
ATOM 824 O O . GLU A 1 108 ? -1.821 -0.982 -2.787 1.00 72.31 108 GLU A O 1
ATOM 829 N N . LEU A 1 109 ? -1.484 -0.731 -4.995 1.00 79.69 109 LEU A N 1
ATOM 830 C CA . LEU A 1 109 ? -0.047 -0.914 -4.922 1.00 79.69 109 LEU A CA 1
ATOM 831 C C . LEU A 1 109 ? 0.558 0.343 -4.315 1.00 79.69 109 LEU A C 1
ATOM 833 O O . LEU A 1 109 ? 0.121 1.467 -4.579 1.00 79.69 109 LEU A O 1
ATOM 837 N N . THR A 1 110 ? 1.591 0.158 -3.507 1.00 88.88 110 THR A N 1
ATOM 838 C CA . THR A 1 110 ? 2.374 1.289 -3.028 1.00 88.88 110 THR A CA 1
ATOM 839 C C . THR A 1 110 ? 3.003 2.016 -4.226 1.00 88.88 110 THR A C 1
ATOM 841 O O . THR A 1 110 ? 3.338 1.383 -5.236 1.00 88.88 110 THR A O 1
ATOM 844 N N . PRO A 1 111 ? 3.232 3.340 -4.145 1.00 92.25 111 PRO A N 1
ATOM 845 C CA . PRO A 1 111 ? 3.884 4.084 -5.226 1.00 92.25 111 PRO A CA 1
ATOM 846 C C . PRO A 1 111 ? 5.222 3.469 -5.674 1.00 92.25 111 PRO A C 1
ATOM 848 O O . PRO A 1 111 ? 5.601 3.582 -6.842 1.00 92.25 111 PRO A O 1
ATOM 851 N N . LEU A 1 112 ? 5.932 2.805 -4.756 1.00 92.06 112 LEU A N 1
ATOM 852 C CA . LEU A 1 112 ? 7.193 2.120 -5.020 1.00 92.06 112 LEU A CA 1
ATOM 853 C C . LEU A 1 112 ? 7.007 0.813 -5.806 1.00 92.06 112 LEU A C 1
ATOM 855 O O . LEU A 1 112 ? 7.763 0.549 -6.744 1.00 92.06 112 LEU A O 1
ATOM 859 N N . GLU A 1 113 ? 5.986 0.022 -5.480 1.00 92.56 113 GLU A N 1
ATOM 860 C CA . GLU A 1 113 ? 5.626 -1.187 -6.231 1.00 92.56 113 GLU A CA 1
ATOM 861 C C . GLU A 1 113 ? 5.169 -0.849 -7.654 1.00 92.56 113 GLU A C 1
ATOM 863 O O . GLU A 1 113 ? 5.613 -1.490 -8.611 1.00 92.56 113 GLU A O 1
ATOM 868 N N . GLU A 1 114 ? 4.363 0.204 -7.824 1.00 93.06 114 GLU A N 1
ATOM 869 C CA . GLU A 1 114 ? 3.967 0.695 -9.149 1.00 93.06 114 GLU A CA 1
ATOM 870 C C . GLU A 1 114 ? 5.189 1.066 -10.000 1.00 93.06 114 GLU A C 1
ATOM 872 O O . GLU A 1 114 ? 5.298 0.659 -11.162 1.00 93.06 114 GLU A O 1
ATOM 877 N N . ALA A 1 115 ? 6.141 1.806 -9.423 1.00 95.62 115 ALA A N 1
ATOM 878 C CA . ALA A 1 115 ? 7.373 2.178 -10.110 1.00 95.62 115 ALA A CA 1
ATOM 879 C C . ALA A 1 115 ? 8.258 0.966 -10.428 1.00 95.62 115 ALA A C 1
ATOM 881 O O . ALA A 1 115 ? 8.889 0.933 -11.487 1.00 95.62 115 ALA A O 1
ATOM 882 N N . SER A 1 116 ? 8.281 -0.052 -9.564 1.00 94.06 116 SER A N 1
ATOM 883 C CA . SER A 1 116 ? 9.000 -1.305 -9.814 1.00 94.06 116 SER A CA 1
ATOM 884 C C . SER A 1 116 ? 8.438 -2.048 -11.031 1.00 94.06 116 SER A C 1
ATOM 886 O O . SER A 1 116 ? 9.191 -2.395 -11.944 1.00 94.06 116 SER A O 1
ATOM 888 N N . LEU A 1 117 ? 7.111 -2.199 -11.116 1.00 95.31 117 LEU A N 1
ATOM 889 C CA . LEU A 1 117 ? 6.448 -2.812 -12.274 1.00 95.31 117 LEU A CA 1
ATOM 890 C C . LEU A 1 117 ? 6.707 -2.023 -13.562 1.00 95.31 117 LEU A C 1
ATOM 892 O O . LEU A 1 117 ? 7.010 -2.595 -14.615 1.00 95.31 117 LEU A O 1
ATOM 896 N N . GLN A 1 118 ? 6.644 -0.693 -13.486 1.00 94.81 118 GLN A N 1
ATOM 897 C CA . GLN A 1 118 ? 6.979 0.168 -14.618 1.00 94.81 118 GLN A CA 1
ATOM 898 C C . GLN A 1 118 ? 8.440 -0.005 -15.046 1.00 94.81 118 GLN A C 1
ATOM 900 O O . GLN A 1 118 ? 8.719 -0.128 -16.239 1.00 94.81 118 GLN A O 1
ATOM 905 N N . ASN A 1 119 ? 9.371 -0.085 -14.098 1.00 97.06 119 ASN A N 1
ATOM 906 C CA . ASN A 1 119 ? 10.788 -0.298 -14.372 1.00 97.06 119 ASN A CA 1
ATOM 907 C C . ASN A 1 119 ? 11.072 -1.682 -14.964 1.00 97.06 119 ASN A C 1
ATOM 909 O O . ASN A 1 119 ? 11.889 -1.796 -15.879 1.00 97.06 119 ASN A O 1
ATOM 913 N N . GLN A 1 120 ? 10.360 -2.720 -14.525 1.00 96.88 120 GLN A N 1
ATOM 914 C CA . GLN A 1 120 ? 10.430 -4.046 -15.134 1.00 96.88 120 GLN A CA 1
ATOM 915 C C . GLN A 1 120 ? 9.978 -4.002 -16.599 1.00 96.88 120 GLN A C 1
ATOM 917 O O . GLN A 1 120 ? 10.666 -4.520 -17.481 1.00 96.88 120 GLN A O 1
ATOM 922 N N . LYS A 1 121 ? 8.868 -3.310 -16.885 1.00 96.75 121 LYS A N 1
ATOM 923 C CA . LYS A 1 121 ? 8.383 -3.101 -18.255 1.00 96.75 121 LYS A CA 1
ATOM 924 C C . LYS A 1 121 ? 9.382 -2.312 -19.106 1.00 96.75 121 LYS A C 1
ATOM 926 O O . LYS A 1 121 ? 9.607 -2.665 -20.263 1.00 96.75 121 LYS A O 1
ATOM 931 N N . LEU A 1 122 ? 9.996 -1.267 -18.547 1.00 96.62 122 LEU A N 1
ATOM 932 C CA . LEU A 1 122 ? 11.036 -0.487 -19.226 1.00 96.62 122 LEU A CA 1
ATOM 933 C C . LEU A 1 122 ? 12.254 -1.347 -19.561 1.00 96.62 122 LEU A C 1
ATOM 935 O O . LEU A 1 122 ? 12.748 -1.290 -20.686 1.00 96.62 122 LEU A O 1
ATOM 939 N N . LYS A 1 123 ? 12.697 -2.183 -18.620 1.00 97.56 123 LYS A N 1
ATOM 940 C CA . LYS A 1 123 ? 13.812 -3.109 -18.820 1.00 97.56 123 LYS A CA 1
ATOM 941 C C . LYS A 1 123 ? 13.510 -4.127 -19.921 1.00 97.56 123 LYS A C 1
ATOM 943 O O . LYS A 1 123 ? 14.319 -4.282 -20.831 1.00 97.56 123 LYS A O 1
ATOM 948 N N . ALA A 1 124 ? 12.324 -4.734 -19.912 1.00 97.31 124 ALA A N 1
ATOM 949 C CA . ALA A 1 124 ? 11.902 -5.667 -20.958 1.00 97.31 124 ALA A CA 1
ATOM 950 C C . ALA A 1 124 ? 11.843 -4.996 -22.346 1.00 97.31 124 ALA A C 1
ATOM 952 O O . ALA A 1 124 ? 12.312 -5.546 -23.343 1.00 97.31 124 ALA A O 1
ATOM 953 N N . ALA A 1 125 ? 11.314 -3.770 -22.421 1.00 96.81 125 ALA A N 1
ATOM 954 C CA . ALA A 1 125 ? 11.286 -3.000 -23.663 1.00 96.81 125 ALA A CA 1
ATOM 955 C C . ALA A 1 125 ? 12.697 -2.632 -24.155 1.00 96.81 125 ALA A C 1
ATOM 957 O O . ALA A 1 125 ? 12.959 -2.650 -25.360 1.00 96.81 125 ALA A O 1
ATOM 958 N N . TYR A 1 126 ? 13.608 -2.309 -23.235 1.00 97.56 126 TYR A N 1
ATOM 959 C CA . TYR A 1 126 ? 15.014 -2.069 -23.539 1.00 97.56 126 TYR A CA 1
ATOM 960 C C . TYR A 1 126 ? 15.695 -3.326 -24.086 1.00 97.56 126 TYR A C 1
ATOM 962 O O . TYR A 1 126 ? 16.319 -3.249 -25.140 1.00 97.56 126 TYR A O 1
ATOM 970 N N . GLU A 1 127 ? 15.527 -4.482 -23.445 1.00 96.69 127 GLU A N 1
ATOM 971 C CA . GLU A 1 127 ? 16.097 -5.757 -23.901 1.00 96.69 127 GLU A CA 1
ATOM 972 C C . GLU A 1 127 ? 15.616 -6.107 -25.316 1.00 96.69 127 GLU A C 1
ATOM 974 O O . GLU A 1 127 ? 16.423 -6.430 -26.191 1.00 96.69 127 GLU A O 1
ATOM 979 N N . ALA A 1 128 ? 14.321 -5.924 -25.590 1.00 96.75 128 ALA A N 1
ATOM 980 C CA . ALA A 1 128 ? 13.749 -6.136 -26.917 1.00 96.75 128 ALA A CA 1
ATOM 981 C C . ALA A 1 128 ? 14.328 -5.194 -27.991 1.00 96.75 128 ALA A C 1
ATOM 983 O O . ALA A 1 128 ? 14.436 -5.584 -29.156 1.00 96.75 128 ALA A O 1
ATOM 984 N N . ARG A 1 129 ? 14.693 -3.956 -27.627 1.00 95.19 129 ARG A N 1
ATOM 985 C CA . ARG A 1 129 ? 15.373 -3.010 -28.531 1.00 95.19 129 ARG A CA 1
ATOM 986 C C . ARG A 1 129 ? 16.846 -3.366 -28.709 1.00 95.19 129 ARG A C 1
ATOM 988 O O . ARG A 1 129 ? 17.328 -3.370 -29.835 1.00 95.19 129 ARG A O 1
ATOM 995 N N . MET A 1 130 ? 17.534 -3.721 -27.628 1.00 93.19 130 MET A N 1
ATOM 996 C CA . MET A 1 130 ? 18.942 -4.123 -27.646 1.00 93.19 130 MET A CA 1
ATOM 997 C C . MET A 1 130 ? 19.185 -5.371 -28.489 1.00 93.19 130 MET A C 1
ATOM 999 O O . MET A 1 130 ? 20.168 -5.412 -29.223 1.00 93.19 130 MET A O 1
ATOM 1003 N N .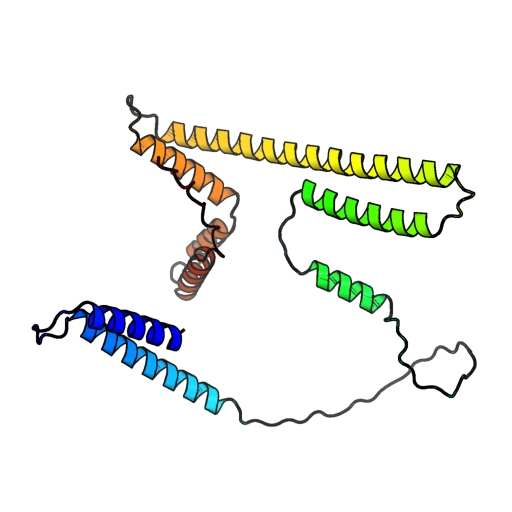 ALA A 1 131 ? 18.268 -6.342 -28.455 1.00 94.00 131 ALA A N 1
ATOM 1004 C CA . ALA A 1 131 ? 18.337 -7.551 -29.276 1.00 94.00 131 ALA A CA 1
ATOM 1005 C C . ALA A 1 131 ? 18.237 -7.276 -30.789 1.00 94.00 131 ALA A C 1
ATOM 1007 O O . ALA A 1 131 ? 18.673 -8.093 -31.593 1.00 94.00 131 ALA A O 1
ATOM 1008 N N . ARG A 1 132 ? 17.659 -6.134 -31.186 1.00 93.12 132 ARG A N 1
ATOM 1009 C CA . ARG A 1 132 ? 17.484 -5.739 -32.594 1.00 93.12 132 ARG A CA 1
ATOM 1010 C C . ARG A 1 132 ? 18.610 -4.842 -33.115 1.00 93.12 132 ARG A C 1
ATOM 1012 O O . ARG A 1 132 ? 18.658 -4.592 -34.314 1.00 93.12 132 ARG A O 1
ATOM 1019 N N . LEU A 1 133 ? 19.469 -4.324 -32.235 1.00 91.75 133 LEU A N 1
ATOM 1020 C CA . LEU A 1 133 ? 20.529 -3.381 -32.595 1.00 91.75 133 LEU A CA 1
ATOM 1021 C C . LEU A 1 133 ? 21.808 -4.099 -33.021 1.00 91.75 133 LEU A C 1
ATOM 1023 O O . LEU A 1 133 ? 22.336 -4.952 -32.299 1.00 91.75 133 LEU A O 1
ATOM 1027 N N . ASP A 1 134 ? 22.359 -3.667 -34.152 1.00 90.69 134 ASP A N 1
ATOM 1028 C CA . ASP A 1 134 ? 23.590 -4.224 -34.702 1.00 90.69 134 ASP A CA 1
ATOM 1029 C C . ASP A 1 134 ? 24.787 -3.993 -33.748 1.00 90.69 134 ASP A C 1
ATOM 1031 O O . ASP A 1 134 ? 24.896 -2.927 -33.126 1.00 90.69 134 ASP A O 1
ATOM 1035 N N . PRO A 1 135 ? 25.699 -4.970 -33.576 1.00 85.69 135 PRO A N 1
ATOM 1036 C CA . PRO A 1 135 ? 26.936 -4.812 -32.804 1.00 85.69 135 PRO A CA 1
ATOM 1037 C C . PRO A 1 135 ? 27.784 -3.584 -33.166 1.00 85.69 135 PRO A C 1
ATOM 1039 O O . PRO A 1 135 ? 28.425 -3.029 -32.278 1.00 85.69 135 PRO A O 1
ATOM 1042 N N . SER A 1 136 ? 27.740 -3.117 -34.415 1.00 88.50 136 SER A N 1
ATOM 1043 C CA . SER A 1 136 ? 28.464 -1.930 -34.891 1.00 88.50 136 SER A CA 1
ATOM 1044 C C . SER A 1 136 ? 27.925 -0.600 -34.342 1.00 88.50 136 SER A C 1
ATOM 1046 O O . SER A 1 136 ? 28.638 0.404 -34.331 1.00 88.50 136 SER A O 1
ATOM 1048 N N . GLN A 1 137 ? 26.691 -0.567 -33.827 1.00 92.06 137 GLN A N 1
ATOM 1049 C CA . GLN A 1 137 ? 26.016 0.653 -33.367 1.00 92.06 137 GLN A CA 1
ATOM 1050 C C . GLN A 1 137 ? 26.327 0.987 -31.895 1.00 92.06 137 GLN A C 1
ATOM 1052 O O . GLN A 1 137 ? 25.428 1.199 -31.078 1.00 92.06 137 GLN A O 1
ATOM 1057 N N . ALA A 1 138 ? 27.613 1.055 -31.538 1.00 89.81 138 ALA A N 1
ATOM 1058 C CA . ALA A 1 138 ? 28.069 1.241 -30.154 1.00 89.81 138 ALA A CA 1
ATOM 1059 C C . ALA A 1 138 ? 27.509 2.514 -29.485 1.00 89.81 138 ALA A C 1
ATOM 1061 O O . ALA A 1 138 ? 27.031 2.462 -28.355 1.00 89.81 138 ALA A O 1
ATOM 1062 N N . VAL A 1 139 ? 27.490 3.647 -30.199 1.00 93.19 139 VAL A N 1
ATOM 1063 C CA . VAL A 1 139 ? 26.996 4.932 -29.663 1.00 93.19 139 VAL A CA 1
ATOM 1064 C C . VAL A 1 139 ? 25.510 4.860 -29.289 1.00 93.19 139 VAL A C 1
ATOM 1066 O O . VAL A 1 139 ? 25.113 5.371 -28.242 1.00 93.19 139 VAL A O 1
ATOM 1069 N N . GLN A 1 140 ? 24.691 4.186 -30.105 1.00 93.00 140 GLN A N 1
ATOM 1070 C CA . GLN A 1 140 ? 23.258 4.017 -29.839 1.00 93.00 140 GLN A CA 1
ATOM 1071 C C . GLN A 1 140 ? 23.005 3.072 -28.660 1.00 93.00 140 GLN A C 1
ATOM 1073 O O . GLN A 1 140 ? 22.123 3.325 -27.843 1.00 93.00 140 GLN A O 1
ATOM 1078 N N . LYS A 1 141 ? 23.802 2.005 -28.524 1.00 94.94 141 LYS A N 1
ATOM 1079 C CA . LYS A 1 141 ? 23.719 1.095 -27.372 1.00 94.94 141 LYS A CA 1
ATOM 1080 C C . LYS A 1 141 ? 24.027 1.824 -26.067 1.00 94.94 141 LYS A C 1
ATOM 1082 O O . LYS A 1 141 ? 23.272 1.699 -25.101 1.00 94.94 141 LYS A O 1
ATOM 1087 N N . THR A 1 142 ? 25.082 2.637 -26.054 1.00 95.06 142 THR A N 1
ATOM 1088 C CA . THR A 1 142 ? 25.447 3.434 -24.878 1.00 95.06 142 THR A CA 1
ATOM 1089 C C . THR A 1 142 ? 24.365 4.458 -24.539 1.00 95.06 142 THR A C 1
ATOM 1091 O O . THR A 1 142 ? 23.972 4.561 -23.378 1.00 95.06 142 THR A O 1
ATOM 1094 N N . SER A 1 143 ? 23.817 5.172 -25.531 1.00 96.00 143 SER A N 1
ATOM 1095 C CA . SER A 1 143 ? 22.766 6.168 -25.281 1.00 96.00 143 SER A CA 1
ATOM 1096 C C . SER A 1 143 ? 21.474 5.542 -24.744 1.00 96.00 143 SER A C 1
ATOM 1098 O O . SER A 1 143 ? 20.901 6.055 -23.784 1.00 96.00 143 SER A O 1
ATOM 1100 N N . LEU A 1 144 ? 21.050 4.397 -25.290 1.00 95.69 144 LEU A N 1
ATOM 1101 C CA . LEU A 1 144 ? 19.894 3.641 -24.797 1.00 95.69 144 LEU A CA 1
ATOM 1102 C C . LEU A 1 144 ? 20.105 3.122 -23.373 1.00 95.69 144 LEU A C 1
ATOM 1104 O O . LEU A 1 144 ? 19.184 3.196 -22.562 1.00 95.69 144 LEU A O 1
ATOM 1108 N N . THR A 1 145 ? 21.310 2.639 -23.061 1.00 96.50 145 THR A N 1
ATOM 1109 C CA . THR A 1 145 ? 21.661 2.158 -21.715 1.00 96.50 145 THR A CA 1
ATOM 1110 C C . THR A 1 145 ? 21.542 3.282 -20.687 1.00 96.50 145 THR A C 1
ATOM 1112 O O . THR A 1 145 ? 20.847 3.132 -19.682 1.00 96.50 145 THR A O 1
ATOM 1115 N N . LEU A 1 146 ? 22.158 4.436 -20.960 1.00 98.06 146 LEU A N 1
ATOM 1116 C CA . LEU A 1 146 ? 22.102 5.596 -20.067 1.00 98.06 146 LEU A CA 1
ATOM 1117 C C . LEU A 1 146 ? 20.674 6.142 -19.940 1.00 98.06 146 LEU A C 1
ATOM 1119 O O . LEU A 1 146 ? 20.241 6.506 -18.847 1.00 98.06 146 LEU A O 1
ATOM 1123 N N . SER A 1 147 ? 19.916 6.158 -21.041 1.00 96.94 147 SER A N 1
ATOM 1124 C CA . SER A 1 147 ? 18.520 6.598 -21.019 1.00 96.94 147 SER A CA 1
ATOM 1125 C C . SER A 1 147 ? 17.644 5.687 -20.159 1.00 96.94 147 SER A C 1
ATOM 1127 O O . SER A 1 147 ? 16.811 6.200 -19.412 1.00 96.94 147 SER A O 1
ATOM 1129 N N . LEU A 1 148 ? 17.827 4.362 -20.236 1.00 97.75 148 LEU A N 1
ATOM 1130 C CA . LEU A 1 148 ? 17.117 3.418 -19.371 1.00 97.75 148 LEU A CA 1
ATOM 1131 C C . LEU A 1 148 ? 17.460 3.679 -17.902 1.00 97.75 148 LEU A C 1
ATOM 1133 O O . LEU A 1 148 ? 16.555 3.810 -17.082 1.00 97.75 148 LEU A O 1
ATOM 1137 N N . GLN A 1 149 ? 18.751 3.782 -17.577 1.00 97.62 149 GLN A N 1
ATOM 1138 C CA . GLN A 1 149 ? 19.213 4.022 -16.207 1.00 97.62 149 GLN A CA 1
ATOM 1139 C C . GLN A 1 149 ? 18.622 5.310 -15.626 1.00 97.62 149 GLN A C 1
ATOM 1141 O O . GLN A 1 149 ? 18.096 5.295 -14.513 1.00 97.62 149 GLN A O 1
ATOM 1146 N N . ARG A 1 150 ? 18.641 6.404 -16.400 1.00 98.12 150 ARG A N 1
ATOM 1147 C CA . ARG A 1 150 ? 18.035 7.682 -16.005 1.00 98.12 150 ARG A CA 1
ATOM 1148 C C . ARG A 1 150 ? 16.545 7.519 -15.714 1.00 98.12 150 ARG A C 1
ATOM 1150 O O . ARG A 1 150 ? 16.088 7.966 -14.669 1.00 98.12 150 ARG A O 1
ATOM 1157 N N . GLN A 1 151 ? 15.801 6.889 -16.621 1.00 97.38 151 GLN A N 1
ATOM 1158 C CA . GLN A 1 151 ? 14.352 6.749 -16.485 1.00 97.38 151 GLN A CA 1
ATOM 1159 C C . GLN A 1 151 ? 13.968 5.851 -15.301 1.00 97.38 151 GLN A C 1
ATOM 1161 O O . GLN A 1 151 ? 13.045 6.176 -14.559 1.00 97.38 151 GLN A O 1
ATOM 1166 N N . MET A 1 152 ? 14.703 4.757 -15.081 1.00 97.50 152 MET A N 1
ATOM 1167 C CA . MET A 1 152 ? 14.477 3.881 -13.932 1.00 97.50 152 MET A CA 1
ATOM 1168 C C . MET A 1 152 ? 14.720 4.601 -12.606 1.00 97.50 152 MET A C 1
ATOM 1170 O O . MET A 1 152 ? 13.917 4.470 -11.681 1.00 97.50 152 MET A O 1
ATOM 1174 N N . LEU A 1 153 ? 15.811 5.368 -12.521 1.00 97.44 153 LEU A N 1
ATOM 1175 C CA . LEU A 1 153 ? 16.133 6.145 -11.329 1.00 97.44 153 LEU A CA 1
ATOM 1176 C C . LEU A 1 153 ? 15.103 7.251 -11.085 1.00 97.44 153 LEU A C 1
ATOM 1178 O O . LEU A 1 153 ? 14.651 7.417 -9.958 1.00 97.44 153 LEU A O 1
ATOM 1182 N N . GLU A 1 154 ? 14.702 7.976 -12.128 1.00 97.56 154 GLU A N 1
ATOM 1183 C CA . GLU A 1 154 ? 13.675 9.018 -12.046 1.00 97.56 154 GLU A CA 1
ATOM 1184 C C . GLU A 1 154 ? 12.355 8.458 -11.500 1.00 97.56 154 GLU A C 1
ATOM 1186 O O . GLU A 1 154 ? 11.800 9.012 -10.550 1.00 97.56 154 GLU A O 1
ATOM 1191 N N . ASN A 1 155 ? 11.911 7.305 -12.011 1.00 97.50 155 ASN A N 1
ATOM 1192 C CA . ASN A 1 155 ? 10.718 6.625 -11.509 1.00 97.50 155 ASN A CA 1
ATOM 1193 C C . ASN A 1 155 ? 10.834 6.275 -10.018 1.00 97.50 155 ASN A C 1
ATOM 1195 O O . ASN A 1 155 ? 9.890 6.503 -9.263 1.00 97.50 155 ASN A O 1
ATOM 1199 N N . LEU A 1 156 ? 11.991 5.767 -9.576 1.00 96.62 156 LEU A N 1
ATOM 1200 C CA . LEU A 1 156 ? 12.224 5.429 -8.167 1.00 96.62 156 LEU A CA 1
ATOM 1201 C C . LEU A 1 156 ? 12.237 6.666 -7.266 1.00 96.62 156 LEU A C 1
ATOM 1203 O O . LEU A 1 156 ? 11.632 6.645 -6.199 1.00 96.62 156 LEU A O 1
ATOM 1207 N N . VAL A 1 157 ? 12.898 7.746 -7.685 1.00 97.56 157 VAL A N 1
ATOM 1208 C CA . VAL A 1 157 ? 12.965 8.995 -6.910 1.00 97.56 157 VAL A CA 1
ATOM 1209 C C . VAL A 1 157 ? 11.573 9.599 -6.745 1.00 97.56 157 VAL A C 1
ATOM 1211 O O . VAL A 1 157 ? 11.197 9.990 -5.641 1.00 97.56 157 VAL A O 1
ATOM 1214 N N . ILE A 1 158 ? 10.785 9.633 -7.822 1.00 97.44 158 ILE A N 1
ATOM 1215 C CA . ILE A 1 158 ? 9.411 10.143 -7.781 1.00 97.44 158 ILE A CA 1
ATOM 1216 C C . ILE A 1 158 ? 8.541 9.270 -6.872 1.00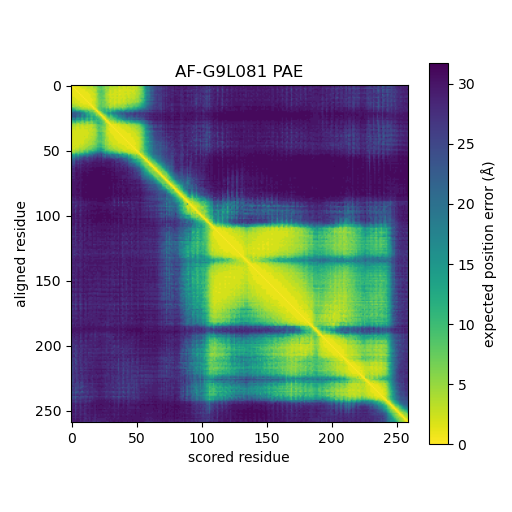 97.44 158 ILE A C 1
ATOM 1218 O O . ILE A 1 158 ? 7.794 9.799 -6.048 1.00 97.44 158 ILE A O 1
ATOM 1222 N N . ALA A 1 159 ? 8.633 7.947 -7.001 1.00 96.75 159 ALA A N 1
ATOM 1223 C CA . ALA A 1 159 ? 7.875 7.019 -6.173 1.00 96.75 159 ALA A CA 1
ATOM 1224 C C . ALA A 1 159 ? 8.219 7.150 -4.688 1.00 96.75 159 ALA A C 1
ATOM 1226 O O . ALA A 1 159 ? 7.318 7.304 -3.867 1.00 96.75 159 ALA A O 1
ATOM 1227 N N . LYS A 1 160 ? 9.512 7.193 -4.360 1.00 96.69 160 LYS A N 1
ATOM 1228 C CA . LYS A 1 160 ? 9.994 7.374 -2.991 1.00 96.69 160 LYS A CA 1
ATOM 1229 C C . LYS A 1 160 ? 9.513 8.694 -2.388 1.00 96.69 160 LYS A C 1
ATOM 1231 O O . LYS A 1 160 ? 9.010 8.703 -1.273 1.00 96.69 160 LYS A O 1
ATOM 1236 N N . ALA A 1 161 ? 9.570 9.796 -3.136 1.00 97.75 161 ALA A N 1
ATOM 1237 C CA . ALA A 1 161 ? 9.060 11.083 -2.661 1.00 97.75 161 ALA A CA 1
ATOM 1238 C C . ALA A 1 161 ? 7.544 11.051 -2.378 1.00 97.75 161 ALA A C 1
ATOM 1240 O O . ALA A 1 161 ? 7.062 11.665 -1.420 1.00 97.75 161 ALA A O 1
ATOM 1241 N N . ARG A 1 162 ? 6.770 10.326 -3.200 1.00 97.25 162 ARG A N 1
ATOM 1242 C CA . ARG A 1 162 ? 5.331 10.115 -2.964 1.00 97.25 162 ARG A CA 1
ATOM 1243 C C . ARG A 1 162 ? 5.095 9.286 -1.707 1.00 97.25 162 ARG A C 1
ATOM 1245 O O . ARG A 1 162 ? 4.255 9.665 -0.896 1.00 97.25 162 ARG A O 1
ATOM 1252 N N . GLU A 1 163 ? 5.842 8.205 -1.536 1.00 94.75 163 GLU A N 1
ATOM 1253 C CA . GLU A 1 163 ? 5.762 7.335 -0.365 1.00 94.75 163 GLU A CA 1
ATOM 1254 C C . GLU A 1 163 ? 6.124 8.081 0.924 1.00 94.75 163 GLU A C 1
ATOM 1256 O O . GLU A 1 163 ? 5.340 8.071 1.864 1.00 94.75 163 GLU A O 1
ATOM 1261 N N . GLU A 1 164 ? 7.223 8.837 0.944 1.00 96.25 164 GLU A N 1
ATOM 1262 C CA . GLU A 1 164 ? 7.615 9.685 2.080 1.00 96.25 164 GLU A CA 1
ATOM 1263 C C . GLU A 1 164 ? 6.542 10.732 2.409 1.00 96.25 164 GLU A C 1
ATOM 1265 O O . GLU A 1 164 ? 6.241 10.997 3.575 1.00 96.25 164 GLU A O 1
ATOM 1270 N N . THR A 1 165 ? 5.910 11.311 1.385 1.00 96.38 165 THR A N 1
ATOM 1271 C CA . THR A 1 165 ? 4.806 12.260 1.580 1.00 96.38 165 THR A CA 1
ATOM 1272 C C . THR A 1 165 ? 3.596 11.592 2.231 1.00 96.38 165 THR A C 1
ATOM 1274 O O . THR A 1 165 ? 2.964 12.190 3.107 1.00 96.38 165 THR A O 1
ATOM 1277 N N . LEU A 1 166 ? 3.251 10.374 1.806 1.00 93.31 166 LEU A N 1
ATOM 1278 C CA . LEU A 1 166 ? 2.174 9.591 2.411 1.00 93.31 166 LEU A CA 1
ATOM 1279 C C . LEU A 1 166 ? 2.535 9.181 3.840 1.00 93.31 166 LEU A C 1
ATOM 1281 O O . LEU A 1 166 ? 1.735 9.399 4.747 1.00 93.31 166 LEU A O 1
ATOM 1285 N N . HIS A 1 167 ? 3.755 8.694 4.056 1.00 92.06 167 HIS A N 1
ATOM 1286 C CA . HIS A 1 167 ? 4.273 8.296 5.359 1.00 92.06 167 HIS A CA 1
ATOM 1287 C C . HIS A 1 167 ? 4.203 9.445 6.362 1.00 92.06 167 HIS A C 1
ATOM 1289 O O . HIS A 1 167 ? 3.572 9.308 7.406 1.00 92.06 167 HIS A O 1
ATOM 1295 N N . ARG A 1 168 ? 4.723 10.627 6.003 1.00 96.12 168 ARG A N 1
ATOM 1296 C CA . ARG A 1 168 ? 4.653 11.819 6.857 1.00 96.12 168 ARG A CA 1
ATOM 1297 C C . ARG A 1 168 ? 3.211 12.175 7.220 1.00 96.12 168 ARG A C 1
ATOM 1299 O O . ARG A 1 168 ? 2.930 12.500 8.369 1.00 96.12 168 ARG A O 1
ATOM 1306 N N . LYS A 1 169 ? 2.276 12.099 6.266 1.00 94.31 169 LYS A N 1
ATOM 1307 C CA . LYS A 1 169 ? 0.851 12.353 6.541 1.00 94.31 169 LYS A CA 1
ATOM 1308 C C . LYS A 1 169 ? 0.260 11.334 7.514 1.00 94.31 169 LYS A C 1
ATOM 1310 O O . LYS A 1 169 ? -0.520 11.723 8.384 1.00 94.31 169 LYS A O 1
ATOM 1315 N N . MET A 1 170 ? 0.606 10.056 7.366 1.00 90.19 170 MET A N 1
ATOM 1316 C CA . MET A 1 170 ? 0.156 9.005 8.279 1.00 90.19 170 MET A CA 1
ATOM 1317 C C . MET A 1 170 ? 0.744 9.199 9.677 1.00 90.19 170 MET A C 1
ATOM 1319 O O . MET A 1 170 ? 0.001 9.173 10.653 1.00 90.19 170 MET A O 1
ATOM 1323 N N . GLU A 1 171 ? 2.037 9.503 9.791 1.00 91.88 171 GLU A N 1
ATOM 1324 C CA . GLU A 1 171 ? 2.694 9.770 11.073 1.00 91.88 171 GLU A CA 1
ATOM 1325 C C . GLU A 1 171 ? 2.131 11.004 11.778 1.00 91.88 171 GLU A C 1
ATOM 1327 O O . GLU A 1 171 ? 1.794 10.935 12.959 1.00 91.88 171 GLU A O 1
ATOM 1332 N N . GLU A 1 172 ? 1.968 12.122 11.065 1.00 92.75 172 GLU A N 1
ATOM 1333 C CA . GLU A 1 172 ? 1.359 13.340 11.612 1.00 92.75 172 GLU A CA 1
ATOM 1334 C C . GLU A 1 172 ? -0.061 13.070 12.118 1.00 92.75 172 GLU A C 1
ATOM 1336 O O . GLU A 1 172 ? -0.456 13.548 13.185 1.00 92.75 172 GLU A O 1
ATOM 1341 N N . ARG A 1 173 ? -0.841 12.279 11.376 1.00 89.50 173 ARG A N 1
ATOM 1342 C CA . ARG A 1 173 ? -2.172 11.849 11.811 1.00 89.50 173 ARG A CA 1
ATOM 1343 C C . ARG A 1 173 ? -2.093 10.964 13.051 1.00 89.50 173 ARG A C 1
ATOM 1345 O O . ARG A 1 173 ? -2.835 11.217 13.999 1.00 89.50 173 ARG A O 1
ATOM 1352 N N . ARG A 1 174 ? -1.207 9.969 13.069 1.00 90.44 174 ARG A N 1
ATOM 1353 C CA . ARG A 1 174 ? -1.013 9.064 14.207 1.00 90.44 174 ARG A CA 1
ATOM 1354 C C . ARG A 1 174 ? -0.652 9.840 15.469 1.00 90.44 174 ARG A C 1
ATOM 1356 O O . ARG A 1 174 ? -1.270 9.626 16.507 1.00 90.44 174 ARG A O 1
ATOM 1363 N N . LEU A 1 175 ? 0.262 10.807 15.368 1.00 91.81 175 LEU A N 1
ATOM 1364 C CA . LEU A 1 175 ? 0.622 11.701 16.471 1.00 91.81 175 LEU A CA 1
ATOM 1365 C C . LEU A 1 175 ? -0.591 12.489 16.980 1.00 91.81 175 LEU A C 1
ATOM 1367 O O . LEU A 1 175 ? -0.853 12.497 18.180 1.00 91.81 175 LEU A O 1
ATOM 1371 N N . ARG A 1 176 ? -1.397 13.080 16.089 1.00 92.06 176 ARG A N 1
ATOM 1372 C CA . ARG A 1 176 ? -2.621 13.806 16.482 1.00 92.06 176 ARG A CA 1
ATOM 1373 C C . ARG A 1 176 ? -3.636 12.915 17.200 1.00 92.06 176 ARG A C 1
ATOM 1375 O O . ARG A 1 176 ? -4.239 13.345 18.184 1.00 92.06 176 ARG A O 1
ATOM 1382 N N . LEU A 1 177 ? -3.839 11.688 16.720 1.00 89.94 177 LEU A N 1
ATOM 1383 C CA . LEU A 1 177 ? -4.737 10.718 17.351 1.00 89.94 177 LEU A CA 1
ATOM 1384 C C . LEU A 1 177 ? -4.203 10.268 18.714 1.00 89.94 177 LEU A C 1
ATOM 1386 O O . LEU A 1 177 ? -4.961 10.229 19.684 1.00 89.94 177 LEU A O 1
ATOM 1390 N N . GLN A 1 178 ? -2.895 10.025 18.815 1.00 87.94 178 GLN A N 1
ATOM 1391 C CA . GLN A 1 178 ? -2.227 9.700 20.071 1.00 87.94 178 GLN A CA 1
ATOM 1392 C C . GLN A 1 178 ? -2.370 10.835 21.090 1.00 87.94 178 GLN A C 1
ATOM 1394 O O . GLN A 1 178 ? -2.688 10.588 22.249 1.00 87.94 178 GLN A O 1
ATOM 1399 N N . GLU A 1 179 ? -2.199 12.093 20.680 1.00 88.56 179 GLU A N 1
ATOM 1400 C CA . GLU A 1 179 ? -2.430 13.245 21.554 1.00 88.56 179 GLU A CA 1
ATOM 1401 C C . GLU A 1 179 ? -3.894 13.361 21.994 1.00 88.56 179 GLU A C 1
ATOM 1403 O O . GLU A 1 179 ? -4.168 13.720 23.139 1.00 88.56 179 GLU A O 1
ATOM 1408 N N . ALA A 1 180 ? -4.851 13.076 21.106 1.00 87.38 180 ALA A N 1
ATOM 1409 C CA . ALA A 1 180 ? -6.269 13.056 21.455 1.00 87.38 180 ALA A CA 1
ATOM 1410 C C . ALA A 1 180 ? -6.588 11.944 22.470 1.00 87.38 180 ALA A C 1
ATOM 1412 O O . ALA A 1 180 ? -7.349 12.181 23.409 1.00 87.38 180 ALA A O 1
ATOM 1413 N N . ALA A 1 181 ? -5.974 10.767 22.326 1.00 86.75 181 ALA A N 1
ATO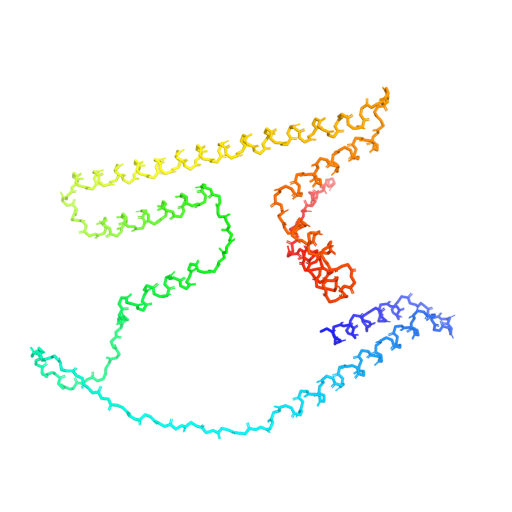M 1414 C CA . ALA A 1 181 ? -6.055 9.684 23.301 1.00 86.75 181 ALA A CA 1
ATOM 1415 C C . ALA A 1 181 ? -5.424 10.101 24.640 1.00 86.75 181 ALA A C 1
ATOM 1417 O O . ALA A 1 181 ? -6.067 10.017 25.683 1.00 86.75 181 ALA A O 1
ATOM 1418 N N . ASN A 1 182 ? -4.207 10.648 24.614 1.00 85.44 182 ASN A N 1
ATOM 1419 C CA . ASN A 1 182 ? -3.510 11.126 25.807 1.00 85.44 182 ASN A CA 1
ATOM 1420 C C . ASN A 1 182 ? -4.331 12.191 26.545 1.00 85.44 182 ASN A C 1
ATOM 1422 O O . ASN A 1 182 ? -4.499 12.096 27.753 1.00 85.44 182 ASN A O 1
ATOM 1426 N N . ARG A 1 183 ? -4.935 13.151 25.835 1.00 86.19 183 ARG A N 1
ATOM 1427 C CA . ARG A 1 183 ? -5.832 14.149 26.444 1.00 86.19 183 ARG A CA 1
ATOM 1428 C C . ARG A 1 183 ? -7.034 13.525 27.161 1.00 86.19 183 ARG A C 1
ATOM 1430 O O . ARG A 1 183 ? -7.492 14.094 28.145 1.00 86.19 183 ARG A O 1
ATOM 1437 N N . ARG A 1 184 ? -7.542 12.380 26.694 1.00 82.88 184 ARG A N 1
ATOM 1438 C CA . ARG A 1 184 ? -8.679 11.683 27.317 1.00 82.88 184 ARG A CA 1
ATOM 1439 C C . ARG A 1 184 ? -8.302 10.873 28.554 1.00 82.88 184 ARG A C 1
ATOM 1441 O O . ARG A 1 184 ? -9.126 10.770 29.452 1.00 82.88 184 ARG A O 1
ATOM 1448 N N . PHE A 1 185 ? -7.093 10.315 28.600 1.00 77.19 185 PHE A N 1
ATOM 1449 C CA . PHE A 1 185 ? -6.678 9.400 29.670 1.00 77.19 185 PHE A CA 1
ATOM 1450 C C . PHE A 1 185 ? -5.636 9.996 30.645 1.00 77.19 185 PHE A C 1
ATOM 1452 O O . PHE A 1 185 ? -5.414 9.437 31.710 1.00 77.19 185 PHE A O 1
ATOM 1459 N N . CYS A 1 186 ? -5.005 11.144 30.360 1.00 64.31 186 CYS A N 1
ATOM 1460 C CA . CYS A 1 186 ? -3.998 11.777 31.237 1.00 64.31 186 CYS A CA 1
ATOM 1461 C C . CYS A 1 186 ? -4.572 12.586 32.425 1.00 64.31 186 CYS A C 1
ATOM 1463 O O . CYS A 1 186 ? -3.899 13.482 32.927 1.00 64.31 186 CYS A O 1
ATOM 1465 N N . SER A 1 187 ? -5.788 12.309 32.900 1.00 64.50 187 SER A N 1
ATOM 1466 C CA . SER A 1 187 ? -6.370 13.033 34.043 1.00 64.50 187 SER A CA 1
ATOM 1467 C C . SER A 1 187 ? -5.842 12.587 35.415 1.00 64.50 187 SER A C 1
ATOM 1469 O O . SER A 1 187 ? -6.078 13.290 36.394 1.00 64.50 187 SER A O 1
ATOM 1471 N N . GLN A 1 188 ? -5.149 11.445 35.520 1.00 57.72 188 GLN A N 1
ATOM 1472 C CA . GLN A 1 188 ? -4.628 10.917 36.790 1.00 57.72 188 GLN A CA 1
ATOM 1473 C C . GLN A 1 188 ? -3.090 10.880 36.817 1.00 57.72 188 GLN A C 1
ATOM 1475 O O . GLN A 1 188 ? -2.431 10.562 35.830 1.00 57.72 188 GLN A O 1
ATOM 1480 N N . VAL A 1 189 ? -2.525 11.243 37.975 1.00 60.75 189 VAL A N 1
ATOM 1481 C CA . VAL A 1 189 ? -1.090 11.510 38.217 1.00 60.75 189 VAL A CA 1
ATOM 1482 C C . VAL A 1 189 ? -0.209 10.247 38.161 1.00 60.75 189 VAL A C 1
ATOM 1484 O O . VAL A 1 189 ? 1.009 10.361 38.052 1.00 60.75 189 VAL A O 1
ATOM 1487 N N . ALA A 1 190 ? -0.791 9.045 38.155 1.00 63.19 190 ALA A N 1
ATOM 1488 C CA . ALA A 1 190 ? -0.059 7.789 38.012 1.00 63.19 190 ALA A CA 1
ATOM 1489 C C . ALA A 1 190 ? -0.583 7.002 36.804 1.00 63.19 190 ALA A C 1
ATOM 1491 O O . ALA A 1 190 ? -1.678 6.456 36.836 1.00 63.19 190 ALA A O 1
ATOM 1492 N N . LEU A 1 191 ? 0.220 6.946 35.740 1.00 70.19 191 LEU A N 1
ATOM 1493 C CA . LEU A 1 191 ? -0.064 6.171 34.532 1.00 70.19 191 LEU A CA 1
ATOM 1494 C C . LEU A 1 191 ? 0.033 4.673 34.830 1.00 70.19 191 LEU A C 1
ATOM 1496 O O . LEU A 1 191 ? 1.135 4.114 34.730 1.00 70.19 191 LEU A O 1
ATOM 1500 N N . THR A 1 192 ? -1.089 4.039 35.169 1.00 81.88 192 THR A N 1
ATOM 1501 C CA . THR A 1 192 ? -1.175 2.579 35.307 1.00 81.88 192 THR A CA 1
ATOM 1502 C C . THR A 1 192 ? -0.868 1.905 33.961 1.00 81.88 192 THR A C 1
ATOM 1504 O O . THR A 1 192 ? -1.067 2.513 32.899 1.00 81.88 192 THR A O 1
ATOM 1507 N N . PRO A 1 193 ? -0.300 0.688 33.954 1.00 80.38 193 PRO A N 1
ATOM 1508 C CA . PRO A 1 193 ? -0.018 -0.023 32.709 1.00 80.38 193 PRO A CA 1
ATOM 1509 C C . PRO A 1 193 ? -1.293 -0.275 31.888 1.00 80.38 193 PRO A C 1
ATOM 1511 O O . PRO A 1 193 ? -1.273 -0.082 30.673 1.00 80.38 193 PRO A O 1
ATOM 1514 N N . GLU A 1 194 ? -2.423 -0.555 32.537 1.00 82.94 194 GLU A N 1
ATOM 1515 C CA . GLU A 1 194 ? -3.719 -0.778 31.887 1.00 82.94 194 GLU A CA 1
ATOM 1516 C C . GLU A 1 194 ? -4.206 0.477 31.151 1.00 82.94 194 GLU A C 1
ATOM 1518 O O . GLU A 1 194 ? -4.713 0.408 30.032 1.00 82.94 194 GLU A O 1
ATOM 1523 N N . GLU A 1 195 ? -4.008 1.662 31.732 1.00 81.94 195 GLU A N 1
ATOM 1524 C CA . GLU A 1 195 ? -4.357 2.915 31.066 1.00 81.94 195 GLU A CA 1
ATOM 1525 C C . GLU A 1 195 ? -3.475 3.193 29.847 1.00 81.94 195 GLU A C 1
ATOM 1527 O O . GLU A 1 195 ? -3.927 3.841 28.901 1.00 81.94 195 GLU A O 1
ATOM 1532 N N . ARG A 1 196 ? -2.214 2.741 29.842 1.00 83.06 196 ARG A N 1
ATOM 1533 C CA . ARG A 1 196 ? -1.335 2.865 28.665 1.00 83.06 196 ARG A CA 1
ATOM 1534 C C . ARG A 1 196 ? -1.830 1.982 27.530 1.00 83.06 196 ARG A C 1
ATOM 1536 O O . ARG A 1 196 ? -1.880 2.442 26.390 1.00 83.06 196 ARG A O 1
ATOM 1543 N N . GLU A 1 197 ? -2.248 0.764 27.849 1.00 86.44 197 GLU A N 1
ATOM 1544 C CA . GLU A 1 197 ? -2.845 -0.162 26.888 1.00 86.44 197 GLU A CA 1
ATOM 1545 C C . GLU A 1 197 ? -4.168 0.378 26.344 1.00 86.44 197 GLU A C 1
ATOM 1547 O O . GLU A 1 197 ? -4.355 0.429 25.131 1.00 86.44 197 GLU A O 1
ATOM 1552 N N . GLN A 1 198 ? -5.048 0.901 27.203 1.00 87.19 198 GLN A N 1
ATOM 1553 C CA . GLN A 1 198 ? -6.297 1.535 26.771 1.00 87.19 198 GLN A CA 1
ATOM 1554 C C . GLN A 1 198 ? -6.056 2.722 25.829 1.00 87.19 198 GLN A C 1
ATOM 1556 O O . GLN A 1 198 ? -6.785 2.883 24.851 1.00 87.19 198 GLN A O 1
ATOM 1561 N N . ARG A 1 199 ? -5.016 3.533 26.067 1.00 84.88 199 ARG A N 1
ATOM 1562 C CA . ARG A 1 199 ? -4.630 4.630 25.158 1.00 84.88 199 ARG A CA 1
ATOM 1563 C C . ARG A 1 199 ? -4.157 4.115 23.814 1.00 84.88 199 ARG A C 1
ATOM 1565 O O . ARG A 1 199 ? -4.572 4.659 22.794 1.00 84.88 199 ARG A O 1
ATOM 1572 N N . ALA A 1 200 ? -3.283 3.112 23.824 1.00 87.06 200 ALA A N 1
ATOM 1573 C CA . ALA A 1 200 ? -2.746 2.515 22.610 1.00 87.06 200 ALA A CA 1
ATOM 1574 C C . ALA A 1 200 ? -3.871 1.888 21.776 1.00 87.06 200 ALA A C 1
ATOM 1576 O O . ALA A 1 200 ? -3.986 2.178 20.587 1.00 87.06 200 ALA A O 1
ATOM 1577 N N . LEU A 1 201 ? -4.764 1.127 22.417 1.00 90.06 20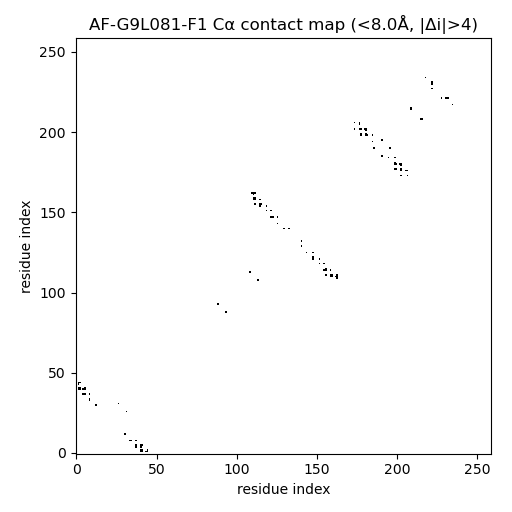1 LEU A N 1
ATOM 1578 C CA . LEU A 1 201 ? -5.941 0.539 21.781 1.00 90.06 201 LEU A CA 1
ATOM 1579 C C . LEU A 1 201 ? -6.887 1.612 21.242 1.00 90.06 201 LEU A C 1
ATOM 1581 O O . LEU A 1 201 ? -7.332 1.524 20.104 1.00 90.06 201 LEU A O 1
ATOM 1585 N N . TYR A 1 202 ? -7.177 2.652 22.024 1.00 88.56 202 TYR A N 1
ATOM 1586 C CA . TYR A 1 202 ? -8.062 3.727 21.587 1.00 88.56 202 TYR A CA 1
ATOM 1587 C C . TYR A 1 202 ? -7.480 4.507 20.397 1.00 88.56 202 TYR A C 1
ATOM 1589 O O . TYR A 1 202 ? -8.205 4.798 19.446 1.00 88.56 202 TYR A O 1
ATOM 1597 N N . ALA A 1 203 ? -6.178 4.806 20.408 1.00 89.94 203 ALA A N 1
ATOM 1598 C CA . ALA A 1 203 ? -5.497 5.425 19.273 1.00 89.94 203 ALA A CA 1
ATOM 1599 C C . ALA A 1 203 ? -5.544 4.524 18.025 1.00 89.94 203 ALA A C 1
ATOM 1601 O O . ALA A 1 203 ? -5.903 5.009 16.954 1.00 89.94 203 ALA A O 1
ATOM 1602 N N . ALA A 1 204 ? -5.283 3.221 18.178 1.00 89.50 204 ALA A N 1
ATOM 1603 C CA . ALA A 1 204 ? -5.353 2.243 17.091 1.00 89.50 204 ALA A CA 1
ATOM 1604 C C . ALA A 1 204 ? -6.773 2.095 16.513 1.00 89.50 204 ALA A C 1
ATOM 1606 O O . ALA A 1 204 ? -6.943 2.008 15.300 1.00 89.50 204 ALA A O 1
ATOM 1607 N N . ILE A 1 205 ? -7.814 2.131 17.354 1.00 89.75 205 ILE A N 1
ATOM 1608 C CA . ILE A 1 205 ? -9.214 2.116 16.901 1.00 89.75 205 ILE A CA 1
ATOM 1609 C C . ILE A 1 205 ? -9.529 3.373 16.081 1.00 89.75 205 ILE A C 1
ATOM 1611 O O . ILE A 1 205 ? -10.153 3.273 15.025 1.00 89.75 205 ILE A O 1
ATOM 1615 N N . LEU A 1 206 ? -9.099 4.554 16.539 1.00 86.94 206 LEU A N 1
ATOM 1616 C CA . LEU A 1 206 ? -9.307 5.800 15.795 1.00 86.94 206 LEU A CA 1
ATOM 1617 C C . LEU A 1 206 ? -8.539 5.823 14.470 1.00 86.94 206 LEU A C 1
ATOM 1619 O O . LEU A 1 206 ? -9.029 6.375 13.486 1.00 86.94 206 LEU A O 1
ATOM 1623 N N . GLU A 1 207 ? -7.341 5.243 14.444 1.00 88.44 207 GLU A N 1
ATOM 1624 C CA . GLU A 1 207 ? -6.573 5.051 13.219 1.00 88.44 207 GLU A CA 1
ATOM 1625 C C . GLU A 1 207 ? -7.358 4.156 12.253 1.00 88.44 207 GLU A C 1
ATOM 1627 O O . GLU A 1 207 ? -7.682 4.599 11.151 1.00 88.44 207 GLU A O 1
ATOM 1632 N N . TYR A 1 208 ? -7.811 2.990 12.717 1.00 87.69 208 TYR A N 1
ATOM 1633 C CA . TYR A 1 208 ? -8.602 2.047 11.929 1.00 87.69 208 TYR A CA 1
ATOM 1634 C C . TYR A 1 208 ? -9.895 2.656 11.363 1.00 87.69 208 TYR A C 1
ATOM 1636 O O . TYR A 1 208 ? -10.158 2.525 10.168 1.00 87.69 208 TYR A O 1
ATOM 1644 N N . GLU A 1 209 ? -10.699 3.356 12.176 1.00 85.81 209 GLU A N 1
ATOM 1645 C CA . GLU A 1 209 ? -11.960 3.983 11.730 1.00 85.81 209 GLU A CA 1
ATOM 1646 C C . GLU A 1 209 ? -11.760 5.065 10.657 1.00 85.81 209 GLU A C 1
ATOM 1648 O O . GLU A 1 209 ? -12.703 5.454 9.958 1.00 85.81 209 GLU A O 1
ATOM 1653 N N . GLN A 1 210 ? -10.549 5.597 10.547 1.00 82.75 210 GLN A N 1
ATOM 1654 C CA . GLN A 1 210 ? -10.240 6.660 9.614 1.00 82.75 210 GLN A CA 1
ATOM 1655 C C . GLN A 1 210 ? -9.707 6.111 8.276 1.00 82.75 210 GLN A C 1
ATOM 1657 O O . GLN A 1 210 ? -9.978 6.745 7.258 1.00 82.75 210 GLN A O 1
ATOM 1662 N N . ASP A 1 211 ? -9.084 4.926 8.258 1.00 81.00 211 ASP A N 1
ATOM 1663 C CA . ASP A 1 211 ? -8.704 4.203 7.024 1.00 81.00 211 ASP A CA 1
ATOM 1664 C C . ASP A 1 211 ? -9.831 3.329 6.465 1.00 81.00 211 ASP A C 1
ATOM 1666 O O . ASP A 1 211 ? -9.839 2.974 5.289 1.00 81.00 211 ASP A O 1
ATOM 1670 N N . HIS A 1 212 ? -10.816 3.003 7.299 1.00 85.12 212 HIS A N 1
ATOM 1671 C CA . HIS A 1 212 ? -11.944 2.177 6.911 1.00 85.12 212 HIS A CA 1
ATOM 1672 C C . HIS A 1 212 ? -1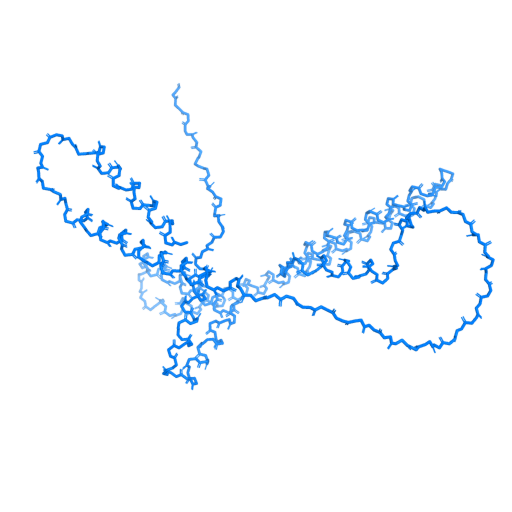3.213 3.014 6.863 1.00 85.12 212 HIS A C 1
ATOM 1674 O O . HIS A 1 212 ? -13.730 3.470 7.882 1.00 85.12 212 HIS A O 1
ATOM 1680 N N . ASP A 1 213 ? -13.781 3.163 5.670 1.00 86.31 213 ASP A N 1
ATOM 1681 C CA . ASP A 1 213 ? -15.045 3.877 5.514 1.00 86.31 213 ASP A CA 1
ATOM 1682 C C . ASP A 1 213 ? -16.266 2.982 5.728 1.00 86.31 213 ASP A C 1
ATOM 1684 O O . ASP A 1 213 ? -17.356 3.483 6.025 1.00 86.31 213 ASP A O 1
ATOM 1688 N N . TRP A 1 214 ? -16.114 1.658 5.620 1.00 86.94 214 TRP A N 1
ATOM 1689 C CA . TRP A 1 214 ? -17.217 0.715 5.809 1.00 86.94 214 TRP A CA 1
ATOM 1690 C C . TRP A 1 214 ? -17.946 0.910 7.158 1.00 86.94 214 TRP A C 1
ATOM 1692 O O . TRP A 1 214 ? -19.177 0.998 7.122 1.00 86.94 214 TRP A O 1
ATOM 1702 N N . PRO A 1 215 ? -17.291 1.121 8.324 1.00 88.69 215 PRO A N 1
ATOM 1703 C CA . PRO A 1 215 ? -17.991 1.315 9.592 1.00 88.69 215 PRO A CA 1
ATOM 1704 C C . PRO A 1 215 ? -18.890 2.555 9.573 1.00 88.69 215 PRO A C 1
ATOM 1706 O O . PRO A 1 215 ? -20.000 2.523 10.104 1.00 88.69 215 PRO A O 1
ATOM 1709 N N . LYS A 1 216 ? -18.456 3.647 8.927 1.00 88.00 216 LYS A N 1
ATOM 1710 C CA . LYS A 1 216 ? -19.250 4.881 8.789 1.00 88.00 216 LYS A CA 1
ATOM 1711 C C . LYS A 1 216 ? -20.481 4.638 7.922 1.00 88.00 216 LYS A C 1
ATOM 1713 O O . LYS A 1 216 ? -21.588 5.026 8.302 1.00 88.00 216 LYS A O 1
ATOM 1718 N N . HIS A 1 217 ? -20.302 3.948 6.796 1.00 89.25 217 HIS A N 1
ATOM 1719 C CA . HIS A 1 217 ? -21.393 3.585 5.895 1.00 89.25 217 HIS A CA 1
ATOM 1720 C C . HIS A 1 217 ? -22.424 2.687 6.590 1.00 89.25 217 HIS A C 1
ATOM 1722 O O . HIS A 1 217 ? -23.623 2.960 6.516 1.00 89.25 217 HIS A O 1
ATOM 1728 N N . TRP A 1 218 ? -21.980 1.666 7.327 1.00 89.31 218 TRP A N 1
ATOM 1729 C CA . TRP A 1 218 ? -22.874 0.788 8.084 1.00 89.31 218 TRP A CA 1
ATOM 1730 C C . TRP A 1 218 ? -23.576 1.514 9.231 1.00 89.31 218 TRP A C 1
ATOM 1732 O O . TRP A 1 218 ? -24.796 1.399 9.344 1.00 89.31 218 TRP A O 1
ATOM 1742 N N . LYS A 1 219 ? -22.866 2.340 10.016 1.00 88.56 219 LYS A N 1
ATOM 1743 C CA . LYS A 1 219 ? -23.476 3.192 11.057 1.00 88.56 219 LYS A CA 1
ATOM 1744 C C . LYS A 1 219 ? -24.562 4.100 10.462 1.00 88.56 219 LYS A C 1
ATOM 1746 O O . LYS A 1 219 ? -25.637 4.228 11.042 1.00 88.56 219 LYS A O 1
ATOM 1751 N N . ALA A 1 220 ? -24.321 4.713 9.302 1.00 91.44 220 ALA A N 1
ATOM 1752 C CA . ALA A 1 220 ? -25.305 5.565 8.633 1.00 91.44 220 ALA A CA 1
ATOM 1753 C C . ALA A 1 220 ? -26.529 4.780 8.130 1.00 91.44 220 ALA A C 1
ATOM 1755 O O . ALA A 1 220 ? -27.657 5.254 8.263 1.00 91.44 220 ALA A O 1
ATOM 1756 N N . ARG A 1 221 ? -26.325 3.579 7.577 1.00 88.19 221 ARG A N 1
ATOM 1757 C CA . ARG A 1 221 ? -27.410 2.703 7.109 1.00 88.19 221 ARG A CA 1
ATOM 1758 C C . ARG A 1 221 ? -28.272 2.185 8.261 1.00 88.19 221 ARG A C 1
ATOM 1760 O O . ARG A 1 221 ? -29.492 2.271 8.178 1.00 88.19 221 ARG A O 1
ATOM 1767 N N . LEU A 1 222 ? -27.650 1.753 9.357 1.00 89.44 222 LEU A N 1
ATOM 1768 C CA . LEU A 1 222 ? -28.350 1.311 10.567 1.00 89.44 222 LEU A CA 1
ATOM 1769 C C . LEU A 1 222 ? -29.170 2.437 11.207 1.00 89.44 222 LEU A C 1
ATOM 1771 O O . LEU A 1 222 ? -30.300 2.211 11.622 1.00 89.44 222 LEU A O 1
ATOM 1775 N N . LYS A 1 223 ? -28.648 3.671 11.229 1.00 90.56 223 LYS A N 1
ATOM 1776 C CA . LYS A 1 223 ? -29.396 4.839 11.728 1.00 90.56 223 LYS A CA 1
ATOM 1777 C C . LYS A 1 223 ? -30.647 5.153 10.905 1.00 90.56 223 LYS A C 1
ATOM 1779 O O . LYS A 1 223 ? -31.627 5.631 11.464 1.00 90.56 223 LYS A O 1
ATOM 1784 N N . LYS A 1 224 ? -30.615 4.915 9.590 1.00 90.62 224 LYS A N 1
ATOM 1785 C CA . LYS A 1 224 ? -31.766 5.135 8.697 1.00 90.62 224 LYS A CA 1
ATOM 1786 C C . LYS A 1 224 ? -32.826 4.041 8.825 1.00 90.62 224 LYS A C 1
ATOM 1788 O O . LYS A 1 224 ? -34.002 4.319 8.616 1.00 90.62 224 LYS A O 1
ATOM 1793 N N . SER A 1 225 ? -32.419 2.819 9.165 1.00 85.38 225 SER A N 1
ATOM 1794 C CA . SER A 1 225 ? -33.302 1.649 9.213 1.00 85.38 225 SER A CA 1
ATOM 1795 C C . SER A 1 225 ? -32.994 0.780 10.441 1.00 85.38 225 SER A C 1
ATOM 1797 O O . SER A 1 225 ? -32.449 -0.313 10.298 1.00 85.38 225 SER A O 1
ATOM 1799 N N . PRO A 1 226 ? -33.336 1.244 11.659 1.00 82.75 226 PRO A N 1
ATOM 1800 C CA . PRO A 1 226 ? -32.933 0.587 12.907 1.00 82.75 226 PRO A CA 1
ATOM 1801 C C . PRO A 1 226 ? -33.608 -0.773 13.162 1.00 82.75 226 PRO A C 1
ATOM 1803 O O . PRO A 1 226 ? -33.126 -1.534 13.992 1.00 82.75 226 PRO A O 1
ATOM 1806 N N . GLY A 1 227 ? -34.708 -1.086 12.468 1.00 83.38 227 GLY A N 1
ATOM 1807 C CA . GLY A 1 227 ? -35.456 -2.342 12.622 1.00 83.38 227 GLY A CA 1
ATOM 1808 C C . GLY A 1 227 ? -35.216 -3.385 11.526 1.00 83.38 227 GLY A C 1
ATOM 1809 O O . GLY A 1 227 ? -35.888 -4.412 11.514 1.00 83.38 227 GLY A O 1
ATOM 1810 N N . ASP A 1 228 ? -34.311 -3.131 10.579 1.00 90.06 228 ASP A N 1
ATOM 1811 C CA . ASP A 1 228 ? -34.070 -4.050 9.466 1.00 90.06 228 ASP A CA 1
ATOM 1812 C C . ASP A 1 228 ? -33.108 -5.179 9.877 1.00 90.06 228 ASP A C 1
ATOM 1814 O O . ASP A 1 228 ? -31.883 -5.023 9.864 1.00 90.06 228 ASP A O 1
ATOM 1818 N N . LEU A 1 229 ? -33.676 -6.339 10.229 1.00 87.56 229 LEU A N 1
ATOM 1819 C CA . LEU A 1 229 ? -32.914 -7.538 10.593 1.00 87.56 229 LEU A CA 1
ATOM 1820 C C . LEU A 1 229 ? -31.973 -7.994 9.472 1.00 87.56 229 LEU A C 1
ATOM 1822 O O . LEU A 1 229 ? -30.877 -8.462 9.766 1.00 87.56 229 LEU A O 1
ATOM 1826 N N . SER A 1 230 ? -32.354 -7.825 8.202 1.00 88.19 230 SER A N 1
ATOM 1827 C CA . SER A 1 230 ? -31.527 -8.259 7.072 1.00 88.19 230 SER A CA 1
ATOM 1828 C C . SER A 1 230 ? -30.225 -7.458 6.982 1.00 88.19 230 SER A C 1
ATOM 1830 O O . SER A 1 230 ? -29.155 -8.010 6.709 1.00 88.19 230 SER A O 1
ATOM 1832 N N . LEU A 1 231 ? -30.292 -6.165 7.310 1.00 89.69 231 LEU A N 1
ATOM 1833 C CA . LEU A 1 231 ? -29.146 -5.266 7.333 1.00 89.69 231 LEU A CA 1
ATOM 1834 C C . LEU A 1 231 ? -28.180 -5.638 8.462 1.00 89.69 231 LEU A C 1
ATOM 1836 O 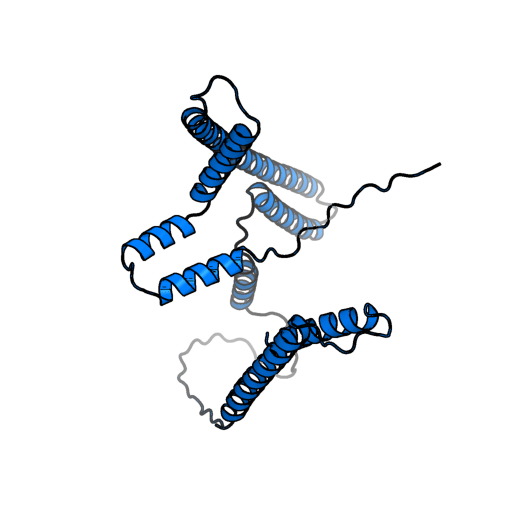O . LEU A 1 231 ? -26.970 -5.697 8.237 1.00 89.69 231 LEU A O 1
ATOM 1840 N N . VAL A 1 232 ? -28.707 -5.986 9.637 1.00 88.56 232 VAL A N 1
ATOM 1841 C CA . VAL A 1 232 ? -27.910 -6.489 10.767 1.00 88.56 232 VAL A CA 1
ATOM 1842 C C . VAL A 1 232 ? -27.256 -7.828 10.424 1.00 88.56 232 VAL A C 1
ATOM 1844 O O . VAL A 1 232 ? -26.048 -7.971 10.604 1.00 88.56 232 VAL A O 1
ATOM 1847 N N . THR A 1 233 ? -28.000 -8.784 9.858 1.00 89.50 233 THR A N 1
ATOM 1848 C CA . THR A 1 233 ? -27.444 -10.078 9.427 1.00 89.50 233 THR A CA 1
ATOM 1849 C C . THR A 1 233 ? -26.342 -9.895 8.383 1.00 89.50 233 THR A C 1
ATOM 1851 O O . THR A 1 233 ? -25.310 -10.566 8.449 1.00 89.50 233 THR A O 1
ATOM 1854 N N . SER A 1 234 ? -26.508 -8.954 7.449 1.00 88.81 234 SER A N 1
ATOM 1855 C CA . SER A 1 234 ? -25.491 -8.656 6.436 1.00 88.81 234 SER A CA 1
ATOM 1856 C C . SER A 1 234 ? -24.228 -8.006 7.019 1.00 88.81 234 SER A C 1
ATOM 1858 O O . SER A 1 234 ? -23.126 -8.362 6.605 1.00 88.81 234 SER A O 1
ATOM 1860 N N . LEU A 1 235 ? -24.358 -7.129 8.023 1.00 90.12 235 LEU A N 1
ATOM 1861 C CA . LEU A 1 235 ? -23.218 -6.563 8.751 1.00 90.12 235 LEU A CA 1
ATOM 1862 C C . LEU A 1 235 ? -22.461 -7.648 9.522 1.00 90.12 235 LEU A C 1
ATOM 1864 O O . LEU A 1 235 ? -21.241 -7.722 9.423 1.00 90.12 235 LEU A O 1
ATOM 1868 N N . VAL A 1 236 ? -23.172 -8.505 10.259 1.00 89.44 236 VAL A N 1
ATOM 1869 C CA . VAL A 1 236 ? -22.561 -9.621 10.999 1.00 89.44 236 VAL A CA 1
ATOM 1870 C C . VAL A 1 236 ? -21.839 -10.563 10.040 1.00 89.44 236 VAL A C 1
ATOM 1872 O O . VAL A 1 236 ? -20.691 -10.918 10.285 1.00 89.44 236 VAL A O 1
ATOM 1875 N N . SER A 1 237 ? -22.459 -10.894 8.906 1.00 90.19 237 SER A N 1
ATOM 1876 C CA . SER A 1 237 ? -21.805 -11.685 7.860 1.00 90.19 237 SER A CA 1
ATOM 1877 C C . SER A 1 237 ? -20.523 -11.001 7.386 1.00 90.19 237 SER A C 1
ATOM 1879 O O . SER A 1 237 ? -19.487 -11.647 7.303 1.00 90.19 237 SER A O 1
ATOM 1881 N N . HIS A 1 238 ? -20.549 -9.694 7.118 1.00 87.00 238 HIS A N 1
ATOM 1882 C CA . HIS A 1 238 ? -19.364 -8.946 6.694 1.00 87.00 238 HIS A CA 1
ATOM 1883 C C . HIS A 1 238 ? -18.239 -8.968 7.744 1.00 87.00 238 HIS A C 1
ATOM 1885 O O . HIS A 1 238 ? -17.092 -9.220 7.391 1.00 87.00 238 HIS A O 1
ATOM 1891 N N . LEU A 1 239 ? -18.565 -8.785 9.027 1.00 89.00 239 LEU A N 1
ATOM 1892 C CA . LEU A 1 239 ? -17.602 -8.870 10.132 1.00 89.00 239 LEU A CA 1
ATOM 1893 C C . LEU A 1 239 ? -16.958 -10.256 10.235 1.00 89.00 239 LEU A C 1
ATOM 1895 O O . LEU A 1 239 ? -15.750 -10.353 10.417 1.00 89.00 239 LEU A O 1
ATOM 1899 N N . LEU A 1 240 ? -17.748 -11.321 10.075 1.00 87.69 240 LEU A N 1
ATOM 1900 C CA . LEU A 1 240 ? -17.247 -12.696 10.114 1.00 87.69 240 LEU A CA 1
ATOM 1901 C C . LEU A 1 240 ? -16.329 -13.019 8.924 1.00 87.69 240 LEU A C 1
ATOM 1903 O O . LEU A 1 240 ? -15.379 -13.774 9.091 1.00 87.69 240 LEU A O 1
ATOM 1907 N N . HIS A 1 241 ? -16.559 -12.418 7.751 1.00 84.44 241 HIS A N 1
ATOM 1908 C CA . HIS A 1 241 ? -15.644 -12.548 6.608 1.00 84.44 241 HIS A CA 1
ATOM 1909 C C . HIS A 1 241 ? -14.350 -11.736 6.787 1.00 84.44 241 HIS A C 1
ATOM 1911 O O . HIS A 1 241 ? -13.309 -12.160 6.303 1.00 84.44 241 HIS A O 1
ATOM 1917 N N . LEU A 1 242 ? -14.393 -10.589 7.478 1.00 70.94 242 LEU A N 1
ATOM 1918 C CA . LEU A 1 242 ? -13.193 -9.806 7.815 1.00 70.94 242 LEU A CA 1
ATOM 1919 C C . LEU A 1 242 ? -12.349 -10.469 8.916 1.00 70.94 242 LEU A C 1
ATOM 1921 O O . LEU A 1 242 ? -11.136 -10.299 8.945 1.00 70.94 242 LEU A O 1
ATOM 1925 N N . ALA A 1 243 ? -12.991 -11.215 9.819 1.00 59.38 243 ALA A N 1
ATOM 1926 C CA . ALA A 1 243 ? -12.353 -11.937 10.919 1.00 59.38 243 ALA A CA 1
ATOM 1927 C C . ALA A 1 243 ? -11.784 -13.310 10.519 1.00 59.38 243 ALA A C 1
ATOM 1929 O O . ALA A 1 243 ? -11.268 -14.018 11.380 1.00 59.38 243 ALA A O 1
ATOM 1930 N N . ALA A 1 244 ? -11.875 -13.690 9.244 1.00 41.72 244 ALA A N 1
ATOM 1931 C CA . ALA A 1 244 ? -11.192 -14.851 8.693 1.00 41.72 244 ALA A CA 1
ATOM 1932 C C . ALA A 1 244 ? -9.892 -14.378 8.016 1.00 41.72 244 ALA A C 1
ATOM 1934 O O . ALA A 1 244 ? -9.907 -14.100 6.815 1.00 41.72 244 ALA A O 1
ATOM 1935 N N . PRO A 1 245 ? -8.777 -14.207 8.755 1.00 44.62 245 PRO A N 1
ATOM 1936 C CA . PRO A 1 245 ? -7.502 -13.941 8.118 1.00 44.62 245 PRO A CA 1
ATOM 1937 C C . PRO A 1 245 ? -7.104 -15.171 7.299 1.00 44.62 245 PRO A C 1
ATOM 1939 O O . PRO A 1 245 ? -7.148 -16.302 7.781 1.00 44.62 245 PRO A O 1
ATOM 1942 N N . GLU A 1 246 ? -6.711 -14.935 6.052 1.00 43.84 246 GLU A N 1
ATOM 1943 C CA . GLU A 1 246 ? -5.855 -15.859 5.323 1.00 43.84 246 GLU A CA 1
ATOM 1944 C C . GLU A 1 246 ? -4.532 -15.964 6.106 1.00 43.84 246 GLU A C 1
ATOM 1946 O O . GLU A 1 246 ? -3.853 -14.957 6.295 1.00 43.84 246 GLU A O 1
ATOM 1951 N N . GLU A 1 247 ? -4.260 -17.156 6.649 1.00 38.59 247 GLU A N 1
ATOM 1952 C CA . GLU A 1 247 ? -2.967 -17.685 7.119 1.00 38.59 247 GLU A CA 1
ATOM 1953 C C . GLU A 1 247 ? -1.931 -16.640 7.593 1.00 38.59 247 GLU A C 1
ATOM 1955 O O . GLU A 1 247 ? -1.113 -16.128 6.825 1.00 38.59 247 GLU A O 1
ATOM 1960 N N . ALA A 1 248 ? -1.905 -16.367 8.901 1.00 32.28 248 ALA A N 1
ATOM 1961 C CA . ALA A 1 248 ? -0.771 -15.687 9.522 1.00 32.28 248 ALA A CA 1
ATOM 1962 C C . ALA A 1 248 ? 0.486 -16.582 9.425 1.00 32.28 248 ALA A C 1
ATOM 1964 O O . ALA A 1 248 ? 0.424 -17.744 9.835 1.00 32.28 248 ALA A O 1
ATOM 1965 N N . PRO A 1 249 ? 1.640 -16.085 8.937 1.00 37.84 249 PRO A N 1
ATOM 1966 C CA . PRO A 1 249 ? 2.868 -16.863 8.951 1.00 37.84 249 PRO A CA 1
ATOM 1967 C C . PRO A 1 249 ? 3.305 -17.063 10.403 1.00 37.84 249 PRO A C 1
ATOM 1969 O O . PRO A 1 249 ? 3.501 -16.108 11.156 1.00 37.84 249 PRO A O 1
ATOM 1972 N N . VAL A 1 250 ? 3.440 -18.329 10.785 1.00 38.31 250 VAL A N 1
ATOM 1973 C CA . VAL A 1 250 ? 3.987 -18.775 12.065 1.00 38.31 250 VAL A CA 1
ATOM 1974 C C . VAL A 1 250 ? 5.357 -18.119 12.270 1.00 38.31 250 VAL A C 1
ATOM 1976 O O . VAL A 1 250 ? 6.317 -18.432 11.567 1.00 38.31 250 VAL A O 1
ATOM 1979 N N . CYS A 1 251 ? 5.455 -17.200 13.233 1.00 32.50 251 CYS A N 1
ATOM 1980 C CA . CYS A 1 251 ? 6.737 -16.743 13.760 1.00 32.50 251 CYS A CA 1
ATOM 1981 C C . CYS A 1 251 ? 7.461 -17.951 14.366 1.00 32.50 251 CYS A C 1
ATOM 1983 O O . CYS A 1 251 ? 7.085 -18.435 15.433 1.00 32.50 251 CYS A O 1
ATOM 1985 N N . GLY A 1 252 ? 8.489 -18.437 13.670 1.00 34.34 252 GLY A N 1
ATOM 1986 C CA . GLY A 1 252 ? 9.415 -19.435 14.186 1.00 34.34 252 GLY A CA 1
ATOM 1987 C C . GLY A 1 252 ? 10.126 -18.909 15.431 1.00 34.34 252 GLY A C 1
ATOM 1988 O O . GLY A 1 252 ? 10.748 -17.847 15.410 1.00 34.34 252 GLY A O 1
ATOM 1989 N N . VAL A 1 253 ? 10.003 -19.657 16.521 1.00 39.66 253 VAL A N 1
ATOM 1990 C CA . VAL A 1 253 ? 10.796 -19.489 17.740 1.00 39.66 253 VAL A CA 1
ATOM 1991 C C . VAL A 1 253 ? 12.230 -19.945 17.429 1.00 39.66 253 VAL A C 1
ATOM 1993 O O . VAL A 1 253 ? 12.390 -20.979 16.779 1.00 39.66 253 VAL A O 1
ATOM 1996 N N . PRO A 1 254 ? 13.284 -19.215 17.838 1.00 45.25 254 PRO A N 1
ATOM 1997 C CA . PRO A 1 254 ? 14.649 -19.698 17.687 1.00 45.25 254 PRO A CA 1
ATOM 1998 C C . PRO A 1 254 ? 14.899 -20.829 18.691 1.00 45.25 254 PRO A C 1
ATOM 2000 O O . PRO A 1 254 ? 14.827 -20.613 19.902 1.00 45.25 254 PRO A O 1
ATOM 2003 N N . ASP A 1 255 ? 15.192 -22.024 18.178 1.00 39.47 255 ASP A N 1
ATOM 2004 C CA . ASP A 1 255 ? 15.615 -23.162 18.989 1.00 39.47 255 ASP A CA 1
ATOM 2005 C C . ASP A 1 255 ? 16.896 -22.818 19.756 1.00 39.47 255 ASP A C 1
ATOM 2007 O O . ASP A 1 255 ? 17.945 -22.491 19.191 1.00 39.47 255 ASP A O 1
ATOM 2011 N N . ALA A 1 256 ? 16.781 -22.895 21.078 1.00 40.38 256 ALA A N 1
ATOM 2012 C CA . ALA A 1 256 ? 17.895 -22.892 21.999 1.00 40.38 256 ALA A CA 1
ATOM 2013 C C . ALA A 1 256 ? 18.688 -24.194 21.829 1.00 40.38 256 ALA A C 1
ATOM 2015 O O . ALA A 1 256 ? 18.135 -25.287 21.922 1.00 40.38 256 ALA A O 1
ATOM 2016 N N . VAL A 1 257 ? 19.996 -24.068 21.618 1.00 43.75 257 VAL A N 1
ATOM 2017 C CA . VAL A 1 257 ? 20.954 -25.178 21.678 1.00 43.75 257 VAL A CA 1
ATOM 2018 C C . VAL A 1 257 ? 21.371 -25.388 23.135 1.00 43.75 257 VAL A C 1
ATOM 2020 O O . VAL A 1 257 ? 21.809 -24.422 23.767 1.00 43.75 257 VAL A O 1
ATOM 2023 N N . PRO A 1 258 ? 21.310 -26.621 23.667 1.00 45.88 258 PRO A N 1
ATOM 2024 C CA . PRO A 1 258 ? 22.079 -26.976 24.851 1.00 45.88 258 PRO A CA 1
ATOM 2025 C C . PRO A 1 258 ? 22.926 -28.246 24.633 1.00 45.88 258 PRO A C 1
ATOM 2027 O O . PRO A 1 258 ? 22.662 -29.030 23.720 1.00 45.88 258 PRO A O 1
ATOM 2030 N N . PRO A 1 259 ? 23.788 -28.545 25.612 1.00 56.72 259 PRO A N 1
ATOM 2031 C CA . PRO A 1 259 ? 25.151 -28.042 25.758 1.00 56.72 259 PRO A CA 1
ATOM 2032 C C . PRO A 1 259 ? 26.186 -28.772 24.880 1.00 56.72 259 PRO A C 1
ATOM 2034 O O . PRO A 1 259 ? 25.979 -29.961 24.549 1.00 56.72 259 PRO A O 1
#

Organism: Mustela putorius furo (NCBI:txid9669)

Mean predicted aligned error: 20.58 Å